Protein AF-A0A1I7YI12-F1 (afdb_monomer)

pLDDT: mean 70.7, std 21.33, range [26.56, 94.38]

InterPro domains:
  IPR000315 B-box-type zinc finger [PS50119] (16-49)
  IPR000315 B-box-type zinc finger [SM00336] (16-63)
  IPR000315 B-box-type zinc finger [SM00336] (70-117)

Foldseek 3Di:
DDDPDDDDPVVVCPVPPQDAFPPDPPRHGFQKAQLQVLTGHDPVRVVVVCVDPSNDPCQLRIAGLVLQPDQFPADPVDPPFGQPQAQSNVSHGHGPVRLPDPDPDDPPSVVSSVVSVVSLVVLVVLLVVLLVVLVVLLVLLVVLLVLLVVVLVVLVPDDQDPDPVVNVLSVVLNVLSVVLNVLSVVLNVQSVVLSVVLVVQVPDPDRGSSSSSSSCVSSVCVVCVVVSLVSSLSSLCSSVCSVPSVPDDPPDDDDDDDDDDDDDDDDDDDDDFFPDWDWPPDPPDQQTFTFTDGSPDSDGDGDRPPD

Secondary structure (DSSP, 8-state):
--------TTGGGTT---PBPSS-TT-PBP-EEETTTTEEE-HHHHHHHHTSGGGTT-GGGEEEGGGGGSPPPBPSSSTT-B--EEETTTTEEE-HHHHH-SSSSSS-HHHHHHHHHHHHHHHHHHHHHHHHHHHHHHHHHHHHHHHHHHHHHHHHHSPPPSSHHHHHHHHHHHHHHHHHHHHHHHHHHHHHHHHHHHHHHHTSSS--HHHHHHHHHHH-HHHHHHHHHHHHHHHHHHHHHGGGGGG---TT-PPPPPPPP--------SSS-EEEEEE---TTSTT--EEEEESS-SSEEEE----

Sequence (307 aa):
MNGLTDVPFEDQMLERDQELCNECNENKVAYMICVSCVTLLCESCHEVHLQKKTCKGDTKRFIDWDLLFRAPPSCEIHPGNVCTTFCNRCLAFTCEACIKMDGLWNENCRGHLAASAGMYRELQQKAKMANREALFWIETLYNVQGDVEARLKEFADAPRSDDPVELQKLLMKQEVFVNATNKVREASKHLVSCKEFADEYDQRDEISVADLLKIVQILDLDHTRDYLNNVVQNALYQLDHVHFVDQLPNVVDAPEREPLQREGLLTFGGNNMLRGVAYSDELAEQTSRLMVVDRRSRSVCDIRRLS

Mean predicted aligned error: 14.42 Å

Radius of gyration: 26.34 Å; Cα contacts (8 Å, |Δi|>4): 325; chains: 1; bounding box: 78×57×74 Å

Organism: NCBI:txid37863

Nearest PDB structures (foldseek):
  8to0-assembly1_Aa  TM=5.773E-01  e=5.995E-01  Mus musculus
  5f5p-assembly1_A  TM=4.545E-01  e=5.395E-01  Homo sapiens
  8to0-assembly1_E  TM=6.367E-01  e=2.240E+00  Mus musculus
  8auw-assembly1_D  TM=3.560E-01  e=5.395E-01  Homo sapiens
  4wpc-assembly1_A  TM=3.886E-01  e=7.942E+00  Saccharomyces cerevisiae S288C

Solvent-accessible surface area (backbone atoms only — not comparable to full-atom values): 18477 Å² total; per-residue (Å²): 136,86,82,81,78,84,72,70,81,72,69,79,58,74,79,55,81,77,50,51,17,74,83,52,94,75,70,42,59,35,54,34,29,32,67,87,77,65,41,36,20,19,78,74,52,41,63,56,49,42,66,37,82,95,42,51,87,49,74,53,42,51,42,54,51,69,66,64,76,49,80,64,51,71,31,90,89,44,84,92,40,54,10,78,44,66,23,45,72,75,75,43,64,39,23,73,70,64,60,72,54,85,86,84,56,85,84,56,56,57,61,37,40,55,51,30,54,48,54,49,50,52,43,49,49,49,26,51,48,48,55,54,52,48,52,52,49,42,54,50,31,52,52,52,34,52,54,44,50,54,52,45,47,54,63,69,71,47,82,82,56,90,47,67,67,60,39,51,53,52,51,53,53,48,52,54,42,53,52,38,36,51,52,33,49,51,52,32,52,51,52,49,52,31,48,56,59,30,44,68,39,71,71,41,97,73,69,48,76,54,37,38,48,46,31,40,56,55,56,34,54,87,72,45,45,64,56,54,50,49,49,52,52,52,41,52,47,51,73,73,46,64,84,50,68,89,67,69,67,85,90,80,80,83,78,88,79,80,82,84,76,94,71,89,88,87,83,92,76,88,76,97,57,73,84,52,77,56,77,55,91,44,93,87,52,100,71,45,50,43,49,37,52,44,84,79,50,99,50,77,45,80,48,69,81,81,128

Structure (mmCIF, N/CA/C/O backbone):
data_AF-A0A1I7YI12-F1
#
_entry.id   AF-A0A1I7YI12-F1
#
loop_
_atom_site.group_PDB
_atom_site.id
_atom_site.type_symbol
_atom_site.label_atom_id
_atom_site.label_alt_id
_atom_site.label_comp_id
_atom_site.label_asym_id
_atom_site.label_entity_id
_atom_site.label_seq_id
_atom_site.pdbx_PDB_ins_code
_atom_site.Cartn_x
_atom_site.Cartn_y
_atom_site.Cartn_z
_atom_site.occupancy
_atom_site.B_iso_or_equiv
_atom_site.auth_seq_id
_atom_site.auth_comp_id
_atom_site.auth_asym_id
_atom_site.auth_atom_id
_atom_site.pdbx_PDB_model_num
ATOM 1 N N . MET A 1 1 ? 43.003 -29.544 7.247 1.00 34.41 1 MET A N 1
ATOM 2 C CA . MET A 1 1 ? 42.893 -29.245 5.805 1.00 34.41 1 MET A CA 1
ATOM 3 C C . MET A 1 1 ? 41.415 -29.064 5.526 1.00 34.41 1 MET A C 1
ATOM 5 O O . MET A 1 1 ? 40.688 -30.046 5.516 1.00 34.41 1 MET A O 1
ATOM 9 N N . ASN A 1 2 ? 40.979 -27.806 5.472 1.00 29.97 2 ASN A N 1
ATOM 10 C CA . ASN A 1 2 ? 39.584 -27.419 5.292 1.00 29.97 2 ASN A CA 1
ATOM 11 C C . ASN A 1 2 ? 39.285 -27.405 3.792 1.00 29.97 2 ASN A C 1
ATOM 13 O O . ASN A 1 2 ? 39.915 -26.645 3.063 1.00 29.97 2 ASN A O 1
ATOM 17 N N . GLY A 1 3 ? 38.363 -28.255 3.346 1.00 30.36 3 GLY A N 1
ATOM 18 C CA . GLY A 1 3 ? 37.787 -28.203 2.006 1.00 30.36 3 GLY A CA 1
ATOM 19 C C . GLY A 1 3 ? 36.445 -27.488 2.066 1.00 30.36 3 GLY A C 1
ATOM 20 O O . GLY A 1 3 ? 35.414 -28.141 2.167 1.00 30.36 3 GLY A O 1
ATOM 21 N N . LEU A 1 4 ? 36.480 -26.155 2.065 1.00 29.92 4 LEU A N 1
ATOM 22 C CA . LEU A 1 4 ? 35.342 -25.329 1.672 1.00 29.92 4 LEU A CA 1
ATOM 23 C C . LEU A 1 4 ? 35.264 -25.420 0.149 1.00 29.92 4 LEU A C 1
ATOM 25 O O . LEU A 1 4 ? 36.111 -24.877 -0.553 1.00 29.92 4 LEU A O 1
ATOM 29 N N . THR A 1 5 ? 34.309 -26.191 -0.355 1.00 35.69 5 THR A N 1
ATOM 30 C CA . THR A 1 5 ? 33.885 -26.085 -1.747 1.00 35.69 5 THR A CA 1
ATOM 31 C C . THR A 1 5 ? 33.049 -24.822 -1.869 1.00 35.69 5 THR A C 1
ATOM 33 O O . THR A 1 5 ? 31.921 -24.783 -1.379 1.00 35.69 5 THR A O 1
ATOM 36 N N . ASP A 1 6 ? 33.635 -23.804 -2.494 1.00 38.28 6 ASP A N 1
ATOM 37 C CA . ASP A 1 6 ? 32.932 -22.650 -3.039 1.00 38.28 6 ASP A CA 1
ATOM 38 C C . ASP A 1 6 ? 31.858 -23.152 -4.008 1.00 38.28 6 ASP A C 1
ATOM 40 O O . ASP A 1 6 ? 32.152 -23.628 -5.107 1.00 38.28 6 ASP A O 1
ATOM 44 N N . VAL A 1 7 ? 30.604 -23.097 -3.569 1.00 32.62 7 VAL A N 1
ATOM 45 C CA . VAL A 1 7 ? 29.453 -23.243 -4.457 1.00 32.62 7 VAL A CA 1
ATOM 46 C C . VAL A 1 7 ? 29.170 -21.847 -5.021 1.00 32.62 7 VAL A C 1
ATOM 48 O O . VAL A 1 7 ? 29.086 -20.902 -4.230 1.00 32.62 7 VAL A O 1
ATOM 51 N N . PRO A 1 8 ? 29.060 -21.669 -6.350 1.00 36.38 8 PRO A N 1
ATOM 52 C CA . PRO A 1 8 ? 28.788 -20.368 -6.944 1.00 36.38 8 PRO A CA 1
ATOM 53 C C . PRO A 1 8 ? 27.467 -19.809 -6.411 1.00 36.38 8 PRO A C 1
ATOM 55 O O . PRO A 1 8 ? 26.459 -20.511 -6.353 1.00 36.38 8 PRO A O 1
ATOM 58 N N . PHE A 1 9 ? 27.465 -18.523 -6.068 1.00 37.91 9 PHE A N 1
ATOM 59 C CA . PHE A 1 9 ? 26.300 -17.765 -5.592 1.00 37.91 9 PHE A CA 1
ATOM 60 C C . PHE A 1 9 ? 25.124 -17.737 -6.600 1.00 37.91 9 PHE A C 1
ATOM 62 O O . PHE A 1 9 ? 24.040 -17.260 -6.278 1.00 37.91 9 PHE A O 1
ATOM 69 N N . GLU A 1 10 ? 25.327 -18.241 -7.821 1.00 41.12 10 GLU A N 1
ATOM 70 C CA . GLU A 1 10 ? 24.351 -18.234 -8.915 1.00 41.12 10 GLU A CA 1
ATOM 71 C C . GLU A 1 10 ? 23.225 -19.271 -8.737 1.00 41.12 10 GLU A C 1
ATOM 73 O O . GLU A 1 10 ? 22.105 -19.014 -9.177 1.00 41.12 10 GLU A O 1
ATOM 78 N N . ASP A 1 11 ? 23.455 -20.377 -8.016 1.00 32.88 11 ASP A N 1
ATOM 79 C CA . ASP A 1 11 ? 22.464 -21.465 -7.901 1.00 32.88 11 ASP A CA 1
ATOM 80 C C . ASP A 1 11 ? 21.495 -21.332 -6.709 1.00 32.88 11 ASP A C 1
ATOM 82 O O . ASP A 1 11 ? 20.471 -22.012 -6.671 1.00 32.88 11 ASP A O 1
ATOM 86 N N . GLN A 1 12 ? 21.737 -20.421 -5.756 1.00 35.56 12 GLN A N 1
ATOM 87 C CA . GLN A 1 12 ? 20.796 -20.162 -4.646 1.00 35.56 12 GLN A CA 1
ATOM 88 C C . GLN A 1 12 ? 19.660 -19.195 -5.019 1.00 35.56 12 GLN A C 1
ATOM 90 O O . GLN A 1 12 ? 18.739 -18.989 -4.236 1.00 35.56 12 GLN A O 1
ATOM 95 N N . MET A 1 13 ? 19.688 -18.623 -6.227 1.00 38.72 13 MET A N 1
ATOM 96 C CA . MET A 1 13 ? 18.632 -17.744 -6.738 1.00 38.72 13 MET A CA 1
ATOM 97 C C . MET A 1 13 ? 17.626 -18.450 -7.670 1.00 38.72 13 MET A C 1
ATOM 99 O O . MET A 1 13 ? 16.773 -17.773 -8.250 1.00 38.72 13 MET A O 1
ATOM 103 N N . LEU A 1 14 ? 17.733 -19.771 -7.861 1.00 43.41 14 LEU A N 1
ATOM 104 C CA . LEU A 1 14 ? 16.866 -20.552 -8.761 1.00 43.41 14 LEU A CA 1
ATOM 105 C C . LEU A 1 14 ? 15.528 -20.981 -8.131 1.00 43.41 14 LEU A C 1
ATOM 107 O O . LEU A 1 14 ? 14.611 -21.337 -8.864 1.00 43.41 14 LEU A O 1
ATOM 111 N N . GLU A 1 15 ? 15.371 -20.851 -6.812 1.00 40.34 15 GLU A N 1
ATOM 112 C CA . GLU A 1 15 ? 14.069 -20.888 -6.122 1.00 40.34 15 GLU A CA 1
ATOM 113 C C . GLU A 1 15 ? 13.595 -19.466 -5.767 1.00 40.34 15 GLU A C 1
ATOM 115 O O . GLU A 1 15 ? 12.993 -19.236 -4.724 1.00 40.34 15 GLU A O 1
ATOM 120 N N . ARG A 1 16 ? 13.899 -18.474 -6.619 1.00 48.88 16 ARG A N 1
ATOM 121 C CA . ARG A 1 16 ? 13.298 -17.137 -6.514 1.00 48.88 16 ARG A CA 1
ATOM 122 C C . ARG A 1 16 ? 11.780 -17.287 -6.562 1.00 48.88 16 ARG A C 1
ATOM 124 O O . ARG A 1 16 ? 11.266 -17.816 -7.547 1.00 48.88 16 ARG A O 1
ATOM 131 N N . ASP A 1 17 ? 11.108 -16.817 -5.514 1.00 59.66 17 ASP A N 1
ATOM 132 C CA . ASP A 1 17 ? 9.656 -16.705 -5.395 1.00 59.66 17 ASP A CA 1
ATOM 133 C C . ASP A 1 17 ? 9.044 -16.279 -6.734 1.00 59.66 17 ASP A C 1
ATOM 135 O O . ASP A 1 17 ? 9.145 -15.123 -7.156 1.00 59.66 17 ASP A O 1
ATOM 139 N N . GLN A 1 18 ? 8.479 -17.247 -7.460 1.00 70.25 18 GLN A N 1
ATOM 140 C CA . GLN A 1 18 ? 7.815 -16.969 -8.723 1.00 70.25 18 GLN A CA 1
ATOM 141 C C . GLN A 1 18 ? 6.576 -16.150 -8.400 1.00 70.25 18 GLN A C 1
ATOM 143 O O . GLN A 1 18 ? 5.593 -16.658 -7.860 1.00 70.25 18 GLN A O 1
ATOM 148 N N . GLU A 1 19 ? 6.651 -14.863 -8.707 1.00 82.31 19 GLU A N 1
ATOM 149 C CA . GLU A 1 19 ? 5.564 -13.946 -8.427 1.00 82.31 19 GLU A CA 1
ATOM 150 C C . GLU A 1 19 ? 4.329 -14.317 -9.242 1.00 82.31 19 GLU A C 1
ATOM 152 O O . GLU A 1 19 ? 4.405 -14.653 -10.427 1.00 82.31 19 GLU A O 1
ATOM 157 N N . LEU A 1 20 ? 3.168 -14.254 -8.598 1.00 88.19 20 LEU A N 1
ATOM 158 C CA . LEU A 1 20 ? 1.902 -14.593 -9.226 1.00 88.19 20 LEU A CA 1
ATOM 159 C C . LEU A 1 20 ? 1.303 -13.371 -9.922 1.00 88.19 20 LEU A C 1
ATOM 161 O O . LEU A 1 20 ? 1.509 -12.221 -9.538 1.00 88.19 20 LEU A O 1
ATOM 165 N N . CYS A 1 21 ? 0.524 -13.628 -10.965 1.00 89.69 21 CYS A N 1
ATOM 166 C CA . CYS A 1 21 ? -0.263 -12.608 -11.638 1.00 89.69 21 CYS A CA 1
ATOM 167 C C . CYS A 1 21 ? -1.281 -11.989 -10.670 1.00 89.69 21 CYS A C 1
ATOM 169 O O . CYS A 1 21 ? -2.086 -12.706 -10.079 1.00 89.69 21 CYS A O 1
ATOM 171 N N . ASN A 1 22 ? -1.305 -10.657 -10.577 1.00 86.75 22 ASN A N 1
ATOM 172 C CA . ASN A 1 22 ? -2.239 -9.931 -9.711 1.00 86.75 22 ASN A CA 1
ATOM 173 C C . ASN A 1 22 ? -3.689 -9.949 -10.225 1.00 86.75 22 ASN A C 1
ATOM 175 O O . ASN A 1 22 ? -4.604 -9.625 -9.476 1.00 86.75 22 ASN A O 1
ATOM 179 N N . GLU A 1 23 ? -3.911 -10.248 -11.510 1.00 88.00 23 GLU A N 1
ATOM 180 C CA . GLU A 1 23 ? -5.219 -10.042 -12.153 1.00 88.00 23 GLU A CA 1
ATOM 181 C C . GLU A 1 23 ? -5.987 -11.335 -12.445 1.00 88.00 23 GLU A C 1
ATOM 183 O O . GLU A 1 23 ? -7.191 -11.277 -12.692 1.00 88.00 23 GLU A O 1
ATOM 188 N N . CYS A 1 24 ? -5.337 -12.503 -12.424 1.00 89.56 24 CYS A N 1
ATOM 189 C CA . CYS A 1 24 ? -6.045 -13.776 -12.571 1.00 89.56 24 CYS A CA 1
ATOM 190 C C . CYS A 1 24 ? -6.174 -14.503 -11.234 1.00 89.56 24 CYS A C 1
ATOM 192 O O . CYS A 1 24 ? -5.211 -14.616 -10.486 1.00 89.56 24 CYS A O 1
ATOM 194 N N . ASN A 1 25 ? -7.324 -15.136 -11.012 1.00 86.69 25 ASN A N 1
ATOM 195 C CA . ASN A 1 25 ? -7.548 -16.014 -9.857 1.00 86.69 25 ASN A CA 1
ATOM 196 C C . ASN A 1 25 ? -6.939 -17.420 -10.041 1.00 86.69 25 ASN A C 1
ATOM 198 O O . ASN A 1 25 ? -7.192 -18.318 -9.246 1.00 86.69 25 ASN A O 1
ATOM 202 N N . GLU A 1 26 ? -6.184 -17.639 -11.119 1.00 88.81 26 GLU A N 1
ATOM 203 C CA . GLU A 1 26 ? -5.637 -18.948 -11.494 1.00 88.81 26 GLU A CA 1
ATOM 204 C C . GLU A 1 26 ? -4.236 -19.199 -10.918 1.00 88.81 26 GLU A C 1
ATOM 206 O O . GLU A 1 26 ? -3.637 -20.224 -11.231 1.00 88.81 26 GLU A O 1
ATOM 211 N N . ASN A 1 27 ? -3.698 -18.273 -10.108 1.00 86.50 27 ASN A N 1
ATOM 212 C CA . ASN A 1 27 ? -2.342 -18.347 -9.546 1.00 86.50 27 ASN A CA 1
ATOM 213 C C . ASN A 1 27 ? -1.279 -18.664 -10.610 1.00 86.50 27 ASN A C 1
ATOM 215 O O . ASN A 1 27 ? -0.350 -19.438 -10.386 1.00 86.50 27 ASN A O 1
ATOM 219 N N . LYS A 1 28 ? -1.439 -18.090 -11.806 1.00 90.00 28 LYS A N 1
ATOM 220 C CA . LYS A 1 28 ? -0.446 -18.209 -12.874 1.00 90.00 28 LYS A CA 1
ATOM 221 C C . LYS A 1 28 ? 0.758 -17.339 -12.550 1.00 90.00 28 LYS A C 1
ATOM 223 O O . LYS A 1 28 ? 0.590 -16.214 -12.084 1.00 90.00 28 LYS A O 1
ATOM 228 N N . VAL A 1 29 ? 1.942 -17.838 -12.881 1.00 89.06 29 VAL A N 1
ATOM 229 C CA . VAL A 1 29 ? 3.199 -17.096 -12.760 1.00 89.06 29 VAL A CA 1
ATOM 230 C C . VAL A 1 29 ? 3.150 -15.858 -13.652 1.00 89.06 29 VAL A C 1
ATOM 232 O O . VAL A 1 29 ? 2.713 -15.910 -14.809 1.00 89.06 29 VAL A O 1
ATOM 235 N N . ALA A 1 30 ? 3.554 -14.727 -13.091 1.00 88.12 30 ALA A N 1
ATOM 236 C CA . ALA A 1 30 ? 3.735 -13.503 -13.835 1.00 88.12 30 ALA A CA 1
ATOM 237 C C . ALA A 1 30 ? 5.039 -13.557 -14.627 1.00 88.12 30 ALA A C 1
ATOM 239 O O . ALA A 1 30 ? 6.075 -13.965 -14.116 1.00 88.12 30 ALA A O 1
ATOM 240 N N . TYR A 1 31 ? 4.981 -13.105 -15.874 1.00 85.19 31 TYR A N 1
ATOM 241 C CA . TYR A 1 31 ? 6.161 -12.981 -16.737 1.00 85.19 31 TYR A CA 1
ATOM 242 C C . TYR A 1 31 ? 6.433 -11.520 -17.117 1.00 85.19 31 TYR A C 1
ATOM 244 O O . TYR A 1 31 ? 7.533 -11.172 -17.528 1.00 85.19 31 TYR A O 1
ATOM 252 N N . MET A 1 32 ? 5.438 -10.640 -16.958 1.00 87.19 32 MET A N 1
ATOM 253 C CA . MET A 1 32 ? 5.530 -9.225 -17.307 1.00 87.19 32 MET A CA 1
ATOM 254 C C . MET A 1 32 ? 5.024 -8.363 -16.162 1.00 87.19 32 MET A C 1
ATOM 256 O O . MET A 1 32 ? 4.018 -8.685 -15.530 1.00 87.19 32 MET A O 1
ATOM 260 N N . ILE A 1 33 ? 5.659 -7.213 -15.957 1.00 85.88 33 ILE A N 1
ATOM 261 C CA . ILE A 1 33 ? 5.152 -6.159 -15.085 1.00 85.88 33 ILE A CA 1
ATOM 262 C C . ILE A 1 33 ? 4.790 -4.916 -15.888 1.00 85.88 33 ILE A C 1
ATOM 264 O O . ILE A 1 33 ? 5.585 -4.417 -16.682 1.00 85.88 33 ILE A O 1
ATOM 268 N N . CYS A 1 34 ? 3.593 -4.378 -15.660 1.00 85.88 34 CYS A N 1
ATOM 269 C CA . CYS A 1 34 ? 3.233 -3.050 -16.136 1.00 85.88 34 CYS A CA 1
ATOM 270 C C . CYS A 1 34 ? 3.760 -1.997 -15.157 1.00 85.88 34 CYS A C 1
ATOM 272 O O . CYS A 1 34 ? 3.213 -1.847 -14.071 1.00 85.88 34 CYS A O 1
ATOM 274 N N . VAL A 1 35 ? 4.769 -1.215 -15.536 1.00 76.69 35 VAL A N 1
ATOM 275 C CA . VAL A 1 35 ? 5.382 -0.192 -14.663 1.00 76.69 35 VAL A CA 1
ATOM 276 C C . VAL A 1 35 ? 4.403 0.934 -14.317 1.00 76.69 35 VAL A C 1
ATOM 278 O O . VAL A 1 35 ? 4.448 1.501 -13.229 1.00 76.69 35 VAL A O 1
ATOM 281 N N . SER A 1 36 ? 3.479 1.263 -15.225 1.00 77.00 36 SER A N 1
ATOM 282 C CA . SER A 1 36 ? 2.488 2.314 -14.970 1.00 77.00 36 SER A CA 1
ATOM 283 C C . SER A 1 36 ? 1.484 1.921 -13.890 1.00 77.00 36 SER A C 1
ATOM 285 O O . SER A 1 36 ? 1.157 2.752 -13.040 1.00 77.00 36 SER A O 1
ATOM 287 N N . CYS A 1 37 ? 1.010 0.675 -13.931 1.00 80.44 37 CYS A N 1
ATOM 288 C CA . CYS A 1 37 ? 0.035 0.137 -12.984 1.00 80.44 37 CYS A CA 1
ATOM 289 C C . CYS A 1 37 ? 0.686 -0.568 -11.789 1.00 80.44 37 CYS A C 1
ATOM 291 O O . CYS A 1 37 ? 0.007 -0.826 -10.807 1.00 80.44 37 CYS A O 1
ATOM 293 N N . VAL A 1 38 ? 1.990 -0.846 -11.865 1.00 82.19 38 VAL A N 1
ATOM 294 C CA . VAL A 1 38 ? 2.753 -1.635 -10.888 1.00 82.19 38 VAL A CA 1
ATOM 295 C C . VAL A 1 38 ? 2.118 -3.022 -10.677 1.00 82.19 38 VAL A C 1
ATOM 297 O O . VAL A 1 38 ? 2.019 -3.539 -9.571 1.00 82.19 38 VAL A O 1
ATOM 300 N N . THR A 1 39 ? 1.657 -3.629 -11.775 1.00 84.69 39 THR A N 1
ATOM 301 C CA . THR A 1 39 ? 0.877 -4.879 -11.777 1.00 84.69 39 THR A CA 1
ATOM 302 C C . THR A 1 39 ? 1.632 -5.984 -12.503 1.00 84.69 39 THR A C 1
ATOM 304 O O . THR A 1 39 ? 2.062 -5.782 -13.643 1.00 84.69 39 THR A O 1
ATOM 307 N N . LEU A 1 40 ? 1.760 -7.145 -11.864 1.00 87.50 40 LEU A N 1
ATOM 308 C CA . LEU A 1 40 ? 2.327 -8.365 -12.427 1.00 87.50 40 LEU A CA 1
ATOM 309 C C . LEU A 1 40 ? 1.260 -9.138 -13.196 1.00 87.50 40 LEU A C 1
ATOM 311 O O . LEU A 1 40 ? 0.131 -9.322 -12.735 1.00 87.50 40 LEU A O 1
ATOM 315 N N . LEU A 1 41 ? 1.616 -9.578 -14.396 1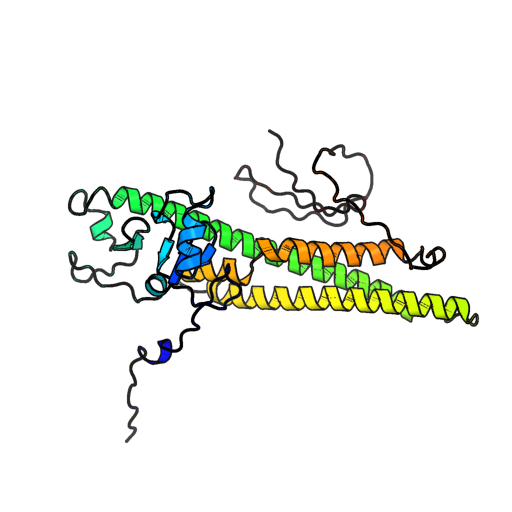.00 89.88 41 LEU A N 1
ATOM 316 C CA . LEU A 1 41 ? 0.691 -10.127 -15.372 1.00 89.88 41 LEU A CA 1
ATOM 317 C C . LEU A 1 41 ? 1.244 -11.445 -15.918 1.00 89.88 41 LEU A C 1
ATOM 319 O O . LEU A 1 41 ? 2.398 -11.527 -16.344 1.00 89.88 41 LEU A O 1
ATOM 323 N N . CYS A 1 42 ? 0.400 -12.475 -15.938 1.00 92.12 42 CYS A N 1
ATOM 324 C CA . CYS A 1 42 ? 0.630 -13.671 -16.745 1.00 92.12 42 CYS A CA 1
ATOM 325 C C . CYS A 1 42 ? 0.353 -13.375 -18.229 1.00 92.12 42 CYS A C 1
ATOM 327 O O . CYS A 1 42 ? -0.206 -12.328 -18.570 1.00 92.12 42 CYS A O 1
ATOM 329 N N . GLU A 1 43 ? 0.714 -14.305 -19.115 1.00 89.69 43 GLU A N 1
ATOM 330 C CA . GLU A 1 43 ? 0.594 -14.159 -20.576 1.00 89.69 43 GLU A CA 1
ATOM 331 C C . GLU A 1 43 ? -0.790 -13.685 -21.022 1.00 89.69 43 GLU A C 1
ATOM 333 O O . GLU A 1 43 ? -0.915 -12.641 -21.662 1.00 89.69 43 GLU A O 1
ATOM 338 N N . SER A 1 44 ? -1.842 -14.366 -20.564 1.00 91.50 44 SER A N 1
ATOM 339 C CA . SER A 1 44 ? -3.223 -14.023 -20.909 1.00 91.50 44 SER A CA 1
ATOM 340 C C . SER A 1 44 ? -3.675 -12.676 -20.337 1.00 91.50 44 SER A C 1
ATOM 342 O O . SER A 1 44 ? -4.412 -11.937 -20.987 1.00 91.50 44 SER A O 1
ATOM 344 N N . CYS A 1 45 ? -3.248 -12.329 -19.120 1.00 91.75 45 CYS A N 1
ATOM 345 C CA . CYS A 1 45 ? -3.635 -11.063 -18.493 1.00 91.75 45 CYS A CA 1
ATOM 346 C C . CYS A 1 45 ? -2.914 -9.872 -19.120 1.00 91.75 45 CYS A C 1
ATOM 348 O O . CYS A 1 45 ? -3.501 -8.796 -19.205 1.00 91.75 45 CYS A O 1
ATOM 350 N N . HIS A 1 46 ? -1.681 -10.056 -19.596 1.00 88.62 46 HIS A N 1
ATOM 351 C CA . HIS A 1 46 ? -0.934 -9.025 -20.307 1.00 88.62 46 HIS A CA 1
ATOM 352 C C . HIS A 1 46 ? -1.679 -8.543 -21.559 1.00 88.62 46 HIS A C 1
ATOM 354 O O . HIS A 1 46 ? -1.874 -7.338 -21.724 1.00 88.62 46 HIS A O 1
ATOM 360 N N . GLU A 1 47 ? -2.157 -9.463 -22.399 1.00 86.12 47 GLU A N 1
ATOM 361 C CA . GLU A 1 47 ? -2.860 -9.110 -23.639 1.00 86.12 47 GLU A CA 1
ATOM 362 C C . GLU A 1 47 ? -4.134 -8.301 -23.378 1.00 86.12 47 GLU A C 1
ATOM 364 O O . GLU A 1 47 ? -4.402 -7.306 -24.054 1.00 86.12 47 GLU A O 1
ATOM 369 N N . VAL A 1 48 ? -4.901 -8.692 -22.357 1.00 87.88 48 VAL A N 1
ATOM 370 C CA . VAL A 1 48 ? -6.110 -7.972 -21.938 1.00 87.88 48 VAL A CA 1
ATOM 371 C C . VAL A 1 48 ? -5.747 -6.617 -21.327 1.00 87.88 48 VAL A C 1
ATOM 373 O O . VAL A 1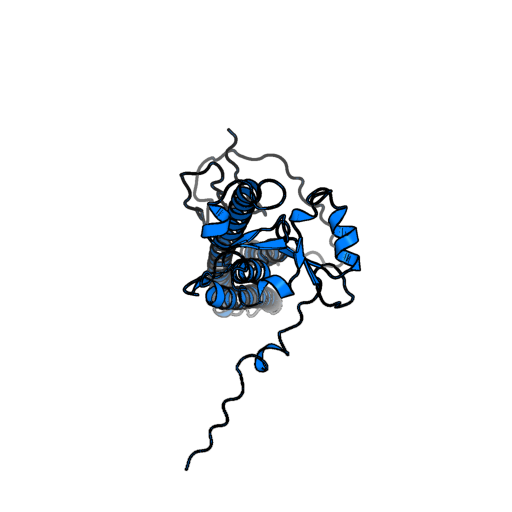 48 ? -6.375 -5.600 -21.632 1.00 87.88 48 VAL A O 1
ATOM 376 N N . HIS A 1 49 ? -4.711 -6.569 -20.487 1.00 86.81 49 HIS A N 1
ATOM 377 C CA . HIS A 1 49 ? -4.272 -5.345 -19.822 1.00 86.81 49 HIS A CA 1
ATOM 378 C C . HIS A 1 49 ? -3.769 -4.299 -20.830 1.00 86.81 49 HIS A C 1
ATOM 380 O O . HIS A 1 49 ? -4.067 -3.113 -20.677 1.00 86.81 49 HIS A O 1
ATOM 386 N N . LEU A 1 50 ? -3.102 -4.719 -21.911 1.00 82.88 50 LEU A N 1
ATOM 387 C CA . LEU A 1 50 ? -2.663 -3.843 -23.005 1.00 82.88 50 LEU A CA 1
ATOM 388 C C . LEU A 1 50 ? -3.834 -3.104 -23.687 1.00 82.88 50 LEU A C 1
ATOM 390 O O . LEU A 1 50 ? -3.650 -2.028 -24.260 1.00 82.88 50 LEU A O 1
ATOM 394 N N . GLN A 1 51 ? -5.052 -3.647 -23.606 1.00 81.88 51 GLN A N 1
ATOM 395 C CA . GLN A 1 51 ? -6.257 -3.033 -24.168 1.00 81.88 51 GLN A CA 1
ATOM 396 C C . GLN A 1 51 ? -6.908 -1.998 -23.228 1.00 81.88 51 GLN A C 1
ATOM 398 O O . GLN A 1 51 ? -7.727 -1.191 -23.688 1.00 81.88 51 GLN A O 1
ATOM 403 N N . LYS A 1 52 ? -6.550 -1.967 -21.930 1.00 79.50 52 LYS A N 1
ATOM 404 C CA . LYS A 1 52 ? -7.085 -0.994 -20.955 1.00 79.50 52 LYS A CA 1
ATOM 405 C C . LYS A 1 52 ? -6.686 0.433 -21.360 1.00 79.50 52 LYS A C 1
ATOM 407 O O . LYS A 1 52 ? -5.552 0.678 -21.760 1.00 79.50 52 LYS A O 1
ATOM 412 N N . LYS A 1 53 ? -7.597 1.411 -21.213 1.00 62.19 53 LYS A N 1
ATOM 413 C CA . LYS A 1 53 ? -7.376 2.819 -21.634 1.00 62.19 53 LYS A CA 1
ATOM 414 C C . LYS A 1 53 ? -6.079 3.426 -21.083 1.00 62.19 53 LYS A C 1
ATOM 416 O O . LYS A 1 53 ? -5.416 4.161 -21.803 1.00 62.19 53 LYS A O 1
ATOM 421 N N . THR A 1 54 ? -5.721 3.102 -19.841 1.00 65.31 54 THR A N 1
ATOM 422 C CA . THR A 1 54 ? -4.530 3.612 -19.142 1.00 65.31 54 THR A CA 1
ATOM 423 C C . THR A 1 54 ? -3.213 3.133 -19.767 1.00 65.31 54 THR A C 1
ATOM 425 O O . THR A 1 54 ? -2.207 3.836 -19.683 1.00 65.31 54 THR A O 1
ATOM 428 N N . CYS A 1 55 ? -3.236 1.971 -20.431 1.00 64.50 55 CYS A N 1
ATOM 429 C CA . CYS A 1 55 ? -2.072 1.289 -21.010 1.00 64.50 55 CYS A CA 1
ATOM 430 C C . CYS A 1 55 ? -2.180 1.122 -22.537 1.00 64.50 55 CYS A C 1
ATOM 432 O O . CYS A 1 55 ? -1.344 0.463 -23.157 1.00 64.50 55 CYS A O 1
ATOM 434 N N . LYS A 1 56 ? -3.212 1.714 -23.154 1.00 58.53 56 LYS A N 1
ATOM 435 C CA . LYS A 1 56 ? -3.596 1.442 -24.538 1.00 58.53 56 LYS A CA 1
ATOM 436 C C . LYS A 1 56 ? -2.490 1.835 -25.516 1.00 58.53 56 LYS A C 1
ATOM 438 O O . LYS A 1 56 ? -2.199 3.014 -25.690 1.00 58.53 56 LYS A O 1
ATOM 443 N N . GLY A 1 57 ? -1.959 0.833 -26.217 1.00 56.41 57 GLY A N 1
ATOM 444 C CA . GLY A 1 57 ? -1.030 1.006 -27.340 1.00 56.41 57 G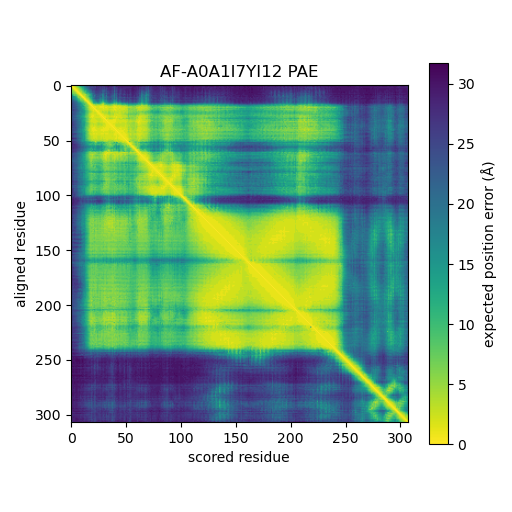LY A CA 1
ATOM 445 C C . GLY A 1 57 ? 0.421 1.302 -26.956 1.00 56.41 57 GLY A C 1
ATOM 446 O O . GLY A 1 57 ? 1.238 1.530 -27.844 1.00 56.41 57 GLY A O 1
ATOM 447 N N . ASP A 1 58 ? 0.755 1.277 -25.665 1.00 64.06 58 ASP A N 1
ATOM 448 C CA . ASP A 1 58 ? 2.085 1.628 -25.164 1.00 64.06 58 ASP A CA 1
ATOM 449 C C . ASP A 1 58 ? 2.773 0.372 -24.591 1.00 64.06 58 ASP A C 1
ATOM 451 O O . ASP A 1 58 ? 2.937 0.207 -23.383 1.00 64.06 58 ASP A O 1
ATOM 455 N N . THR A 1 59 ? 3.212 -0.533 -25.478 1.00 60.97 59 THR A N 1
ATOM 456 C CA . THR A 1 59 ? 3.987 -1.748 -25.117 1.00 60.97 59 THR A CA 1
ATOM 457 C C . THR A 1 59 ? 5.273 -1.438 -24.342 1.00 60.97 59 THR A C 1
ATOM 459 O O . THR A 1 59 ? 5.822 -2.290 -23.658 1.00 60.97 59 THR A O 1
ATOM 462 N N . LYS A 1 60 ? 5.718 -0.182 -24.383 1.00 62.88 60 LYS A N 1
ATOM 463 C CA . LYS A 1 60 ? 6.918 0.367 -23.734 1.00 62.88 60 LYS A CA 1
ATOM 464 C C . LYS A 1 60 ? 6.830 0.453 -22.205 1.00 62.88 60 LYS A C 1
ATOM 466 O O . LYS A 1 60 ? 7.771 0.917 -21.569 1.00 62.88 60 LYS A O 1
ATOM 471 N N . ARG A 1 61 ? 5.681 0.098 -21.625 1.00 69.69 61 ARG A N 1
ATOM 472 C CA . ARG A 1 61 ? 5.421 0.126 -20.175 1.00 69.69 61 ARG A CA 1
ATOM 473 C C . ARG A 1 61 ? 5.526 -1.247 -19.527 1.00 69.69 61 ARG A C 1
ATOM 475 O O . ARG A 1 61 ? 5.360 -1.335 -18.313 1.00 69.69 61 ARG A O 1
ATOM 482 N N . PHE A 1 62 ? 5.759 -2.287 -20.321 1.00 77.19 62 PHE A N 1
ATOM 483 C CA . PHE A 1 62 ? 5.876 -3.651 -19.836 1.00 77.19 62 PHE A CA 1
ATOM 484 C C . PHE A 1 62 ? 7.340 -4.059 -19.807 1.00 77.19 62 PHE A C 1
ATOM 486 O O . PHE A 1 62 ? 8.056 -3.863 -20.787 1.00 77.19 62 PHE A O 1
ATOM 493 N N . ILE A 1 63 ? 7.776 -4.591 -18.674 1.00 77.06 63 ILE A N 1
ATOM 494 C CA . ILE A 1 63 ? 9.123 -5.121 -18.493 1.00 77.06 63 ILE A CA 1
ATOM 495 C C . ILE A 1 63 ? 8.980 -6.600 -18.154 1.00 77.06 63 ILE A C 1
ATOM 497 O O . ILE A 1 63 ? 8.115 -6.963 -17.357 1.00 77.06 63 ILE A O 1
ATOM 501 N N . ASP A 1 64 ? 9.810 -7.438 -18.765 1.00 78.81 64 ASP A N 1
ATOM 502 C CA . ASP A 1 64 ? 9.948 -8.832 -18.350 1.00 78.81 64 ASP A CA 1
ATOM 503 C C . ASP A 1 64 ? 10.445 -8.848 -16.901 1.00 78.81 64 ASP A C 1
ATOM 505 O O . ASP A 1 64 ? 11.468 -8.237 -16.574 1.00 78.81 64 ASP A O 1
ATOM 509 N N . TRP A 1 65 ? 9.678 -9.495 -16.028 1.00 76.06 65 TRP A N 1
ATOM 510 C CA . TRP A 1 65 ? 9.951 -9.506 -14.596 1.00 76.06 65 TRP A CA 1
ATOM 511 C C . TRP A 1 65 ? 11.356 -10.035 -14.297 1.00 76.06 65 TRP A C 1
ATOM 513 O O . TRP A 1 65 ? 12.082 -9.431 -13.507 1.00 76.06 65 TRP A O 1
ATOM 523 N N . ASP A 1 66 ? 11.795 -11.073 -15.010 1.00 77.38 66 ASP A N 1
ATOM 524 C CA . ASP A 1 66 ? 13.101 -11.686 -14.794 1.00 77.38 66 ASP A CA 1
ATOM 525 C C . ASP A 1 66 ? 14.245 -10.759 -15.210 1.00 77.38 66 ASP A C 1
ATOM 527 O O . ASP A 1 66 ? 15.326 -10.808 -14.620 1.00 77.38 66 ASP A O 1
ATOM 531 N N . LEU A 1 67 ? 14.032 -9.886 -16.204 1.00 74.69 67 LEU A N 1
ATOM 532 C CA . LEU A 1 67 ? 15.060 -8.941 -16.656 1.00 74.69 67 LEU A CA 1
ATOM 533 C C . LEU A 1 67 ? 15.436 -7.922 -15.576 1.00 74.69 67 LEU A C 1
ATOM 535 O O . LEU A 1 67 ? 16.574 -7.455 -15.573 1.00 74.69 67 LEU A O 1
ATOM 539 N N . LEU A 1 68 ? 14.524 -7.596 -14.656 1.00 70.00 68 LEU A N 1
ATOM 540 C CA . LEU A 1 68 ? 14.785 -6.631 -13.584 1.00 70.00 68 LEU A CA 1
ATOM 541 C C . LEU A 1 68 ? 15.744 -7.160 -12.511 1.00 70.00 68 LEU A C 1
ATOM 543 O O . LEU A 1 68 ? 16.370 -6.359 -11.820 1.00 70.00 68 LEU A O 1
ATOM 547 N N . PHE A 1 69 ? 15.883 -8.482 -12.389 1.00 70.50 69 PHE A N 1
ATOM 548 C CA . PHE A 1 69 ? 16.724 -9.117 -11.369 1.00 70.50 69 PHE A CA 1
ATOM 549 C C . PHE A 1 69 ? 17.950 -9.833 -11.942 1.00 70.50 69 PHE A C 1
ATOM 551 O O . PHE A 1 69 ? 18.628 -10.576 -11.221 1.00 70.50 69 PHE A O 1
ATOM 558 N N . ARG A 1 70 ? 18.227 -9.672 -13.238 1.00 72.81 70 ARG A N 1
ATOM 559 C CA . ARG A 1 70 ? 19.471 -10.157 -13.840 1.00 72.81 70 ARG A CA 1
ATOM 560 C C . ARG A 1 70 ? 20.595 -9.178 -13.530 1.00 72.81 70 ARG A C 1
ATOM 562 O O . ARG A 1 70 ? 20.391 -7.966 -13.542 1.00 72.81 70 ARG A O 1
ATOM 569 N N . ALA A 1 71 ? 21.789 -9.715 -13.282 1.00 70.81 71 ALA A N 1
ATOM 570 C CA . ALA A 1 71 ? 22.983 -8.892 -13.170 1.00 70.81 71 ALA A CA 1
ATOM 571 C C . ALA A 1 71 ? 23.135 -8.050 -14.454 1.00 70.81 71 ALA A C 1
ATOM 573 O O . ALA A 1 71 ? 22.960 -8.592 -15.554 1.00 70.81 71 ALA A O 1
ATOM 574 N N . PRO A 1 72 ? 23.431 -6.742 -14.344 1.00 73.62 72 PRO A N 1
ATOM 575 C CA . PRO A 1 72 ? 23.534 -5.902 -15.521 1.00 73.62 72 PRO A CA 1
ATOM 576 C C . PRO A 1 72 ? 24.683 -6.396 -16.415 1.00 73.62 72 PRO A C 1
ATOM 578 O O . PRO A 1 72 ? 25.786 -6.642 -15.917 1.00 73.62 72 PRO A O 1
ATOM 581 N N . PRO A 1 73 ? 24.459 -6.561 -17.730 1.00 78.44 73 PRO A N 1
ATOM 582 C CA . PRO A 1 73 ? 25.468 -7.114 -18.622 1.00 78.44 73 PRO A CA 1
ATOM 583 C C . PRO A 1 73 ? 26.620 -6.127 -18.846 1.00 78.44 73 PRO A C 1
ATOM 585 O O . PRO A 1 73 ? 26.454 -4.907 -18.752 1.00 78.44 73 PRO A O 1
ATOM 588 N N . SER A 1 74 ? 27.794 -6.642 -19.210 1.00 83.12 74 SER A N 1
ATOM 589 C CA . SER A 1 74 ? 28.886 -5.809 -19.723 1.00 83.12 74 SER A CA 1
ATOM 590 C C . SER A 1 74 ? 28.519 -5.213 -21.082 1.00 83.12 74 SER A C 1
ATOM 592 O O . SER A 1 74 ? 27.839 -5.840 -21.894 1.00 83.12 74 SER A O 1
ATOM 594 N N . CYS A 1 75 ? 28.992 -4.001 -21.357 1.00 80.69 75 CYS A N 1
ATOM 595 C CA . CYS A 1 75 ? 28.735 -3.330 -22.622 1.00 80.69 75 CYS A CA 1
ATOM 596 C C . CYS A 1 75 ? 29.559 -3.939 -23.762 1.00 80.69 75 CYS A C 1
ATOM 598 O O . CYS A 1 75 ? 30.787 -3.928 -23.720 1.00 80.69 75 CYS A O 1
ATOM 600 N N . GLU A 1 76 ? 28.885 -4.375 -24.827 1.00 82.31 76 GLU A N 1
ATOM 601 C CA . GLU A 1 76 ? 29.531 -4.939 -26.022 1.00 82.31 76 GLU A CA 1
ATOM 602 C C . GLU A 1 76 ? 30.373 -3.911 -26.798 1.00 82.31 76 GLU A C 1
ATOM 604 O O . GLU A 1 76 ? 31.358 -4.266 -27.439 1.00 82.31 76 GLU A O 1
ATOM 609 N N . ILE A 1 77 ? 30.004 -2.627 -26.730 1.00 82.06 77 ILE A N 1
ATOM 610 C CA . ILE A 1 77 ? 30.684 -1.537 -27.454 1.00 82.06 77 ILE A CA 1
ATOM 611 C C . ILE A 1 77 ? 31.813 -0.920 -26.627 1.00 82.06 77 ILE A C 1
ATOM 613 O O . ILE A 1 77 ? 32.800 -0.442 -27.183 1.00 82.06 77 ILE A O 1
ATOM 617 N N . HIS A 1 78 ? 31.672 -0.916 -25.301 1.00 83.12 78 HIS A N 1
ATOM 618 C CA . HIS A 1 78 ? 32.612 -0.276 -24.386 1.00 83.12 78 HIS A CA 1
ATOM 619 C C . HIS A 1 78 ? 33.182 -1.298 -23.402 1.00 83.12 78 HIS A C 1
ATOM 621 O O . HIS A 1 78 ? 32.618 -1.476 -22.317 1.00 83.12 78 HIS A O 1
ATOM 627 N N . PRO A 1 79 ? 34.306 -1.948 -23.751 1.00 88.12 79 PRO A N 1
ATOM 628 C CA . PRO A 1 79 ? 34.956 -2.913 -22.878 1.00 88.12 79 PRO A CA 1
ATOM 629 C C . PRO A 1 79 ? 35.237 -2.318 -21.495 1.00 88.12 79 PRO A C 1
ATOM 631 O O . PRO A 1 79 ? 35.798 -1.229 -21.384 1.00 88.12 79 PRO A O 1
ATOM 634 N N . GLY A 1 80 ? 34.841 -3.036 -20.444 1.00 86.81 80 GLY A N 1
ATOM 635 C CA . GLY A 1 80 ? 35.018 -2.614 -19.051 1.00 86.81 80 GLY A CA 1
ATOM 636 C C . GLY A 1 80 ? 33.879 -1.762 -18.479 1.00 86.81 80 GLY A C 1
ATOM 637 O O . GLY A 1 80 ? 33.837 -1.577 -17.267 1.00 86.81 80 GLY A O 1
ATOM 638 N N . ASN A 1 81 ? 32.930 -1.298 -19.299 1.00 82.88 81 ASN A N 1
ATOM 639 C CA . ASN A 1 81 ? 31.744 -0.604 -18.797 1.00 82.88 81 ASN A CA 1
ATOM 640 C C . ASN A 1 81 ? 30.592 -1.588 -18.559 1.00 82.88 81 ASN A C 1
ATOM 642 O O . ASN A 1 81 ? 30.301 -2.428 -19.410 1.00 82.88 81 ASN A O 1
ATOM 646 N N . VAL A 1 82 ? 29.885 -1.426 -17.441 1.00 81.88 82 VAL A N 1
ATOM 647 C CA . VAL A 1 82 ? 28.675 -2.194 -17.111 1.00 81.88 82 VAL A CA 1
ATOM 648 C C . VAL A 1 82 ? 27.438 -1.420 -17.563 1.00 81.88 82 VAL A C 1
ATOM 650 O O . VAL A 1 82 ? 27.355 -0.196 -17.414 1.00 81.88 82 VAL A O 1
ATOM 653 N N . CYS A 1 83 ? 26.473 -2.118 -18.153 1.00 79.19 83 CYS A N 1
ATOM 654 C CA . CYS A 1 83 ? 25.219 -1.530 -18.591 1.00 79.19 83 CYS A CA 1
ATOM 655 C C . CYS A 1 83 ? 24.248 -1.408 -17.411 1.00 79.19 83 CYS A C 1
ATOM 657 O O . CYS A 1 83 ? 23.371 -2.241 -17.229 1.00 79.19 83 CYS A O 1
ATOM 659 N N . THR A 1 84 ? 24.404 -0.370 -16.595 1.00 76.12 84 THR A N 1
ATOM 660 C CA . THR A 1 84 ? 23.588 -0.169 -15.384 1.00 76.12 84 THR A CA 1
ATOM 661 C C . THR A 1 84 ? 22.241 0.498 -15.651 1.00 76.12 84 THR A C 1
ATOM 663 O O . THR A 1 84 ? 21.356 0.466 -14.802 1.00 76.12 84 THR A O 1
ATOM 666 N N . THR A 1 85 ? 22.050 1.118 -16.819 1.00 72.75 85 THR A N 1
ATOM 667 C CA . THR A 1 85 ? 20.823 1.868 -17.115 1.00 72.75 85 THR A CA 1
ATOM 668 C C . THR A 1 85 ? 19.895 1.051 -18.003 1.00 72.75 85 THR A C 1
ATOM 670 O O . THR A 1 85 ? 20.248 0.744 -19.137 1.00 72.75 85 THR A O 1
ATOM 673 N N . PHE A 1 86 ? 18.694 0.725 -17.532 1.00 73.44 86 PHE A N 1
ATOM 674 C CA . PHE A 1 86 ? 17.695 0.026 -18.341 1.00 73.44 86 PHE A CA 1
ATOM 675 C C . PHE A 1 86 ? 16.863 1.010 -19.180 1.00 73.44 86 PHE A C 1
ATOM 677 O O . PHE A 1 86 ? 16.340 2.005 -18.678 1.00 73.44 86 PHE A O 1
ATOM 684 N N . CYS A 1 87 ? 16.748 0.743 -20.481 1.00 73.00 87 CYS A N 1
ATOM 685 C CA . CYS A 1 87 ? 15.911 1.506 -21.397 1.00 73.00 87 CYS A CA 1
ATOM 686 C C . CYS A 1 87 ? 14.572 0.790 -21.601 1.00 73.00 87 CYS A C 1
ATOM 688 O O . CYS A 1 87 ? 14.502 -0.199 -22.330 1.00 73.00 87 CYS A O 1
ATOM 690 N N . ASN A 1 88 ? 13.485 1.340 -21.058 1.00 63.22 88 ASN A N 1
ATOM 691 C CA . ASN A 1 88 ? 12.152 0.717 -21.105 1.00 63.22 88 ASN A CA 1
ATOM 692 C C . ASN A 1 88 ? 11.581 0.582 -22.525 1.00 63.22 88 ASN A C 1
ATOM 694 O O . ASN A 1 88 ? 10.712 -0.244 -22.776 1.00 63.22 88 ASN A O 1
ATOM 698 N N . ARG A 1 89 ? 12.048 1.396 -23.479 1.00 68.06 89 ARG A N 1
ATOM 699 C CA . ARG A 1 89 ? 11.577 1.319 -24.871 1.00 68.06 89 ARG A CA 1
ATOM 700 C C . ARG A 1 89 ? 12.347 0.303 -25.705 1.00 68.06 89 ARG A C 1
ATOM 702 O O . ARG A 1 89 ? 11.767 -0.294 -26.603 1.00 68.06 89 ARG A O 1
ATOM 709 N N . CYS A 1 90 ? 13.638 0.152 -25.437 1.00 70.06 90 CYS A N 1
ATOM 710 C CA . CYS A 1 90 ? 14.483 -0.818 -26.128 1.00 70.06 90 CYS A CA 1
ATOM 711 C C . CYS A 1 90 ? 14.503 -2.173 -25.410 1.00 70.06 90 CYS A C 1
ATOM 713 O O . CYS A 1 90 ? 15.039 -3.121 -25.967 1.00 70.06 90 CYS A O 1
ATOM 715 N N . LEU A 1 91 ? 13.942 -2.240 -24.194 1.00 70.56 91 LEU A N 1
ATOM 716 C CA . LEU A 1 91 ? 13.995 -3.387 -23.286 1.00 70.56 91 LEU A CA 1
ATOM 717 C C . LEU A 1 91 ? 15.421 -3.927 -23.123 1.00 70.56 91 LEU A C 1
ATOM 719 O O . LEU A 1 91 ? 15.656 -5.130 -23.100 1.00 70.56 91 LEU A O 1
ATOM 723 N N . ALA A 1 92 ? 16.385 -3.009 -23.044 1.00 70.88 92 ALA A N 1
ATOM 724 C CA . ALA A 1 92 ? 17.805 -3.324 -23.039 1.00 70.88 92 ALA A CA 1
ATOM 725 C C . ALA A 1 92 ? 18.556 -2.439 -22.046 1.00 70.88 92 ALA A C 1
ATOM 727 O O . ALA A 1 92 ? 18.254 -1.251 -21.890 1.00 70.88 92 ALA A O 1
ATOM 728 N N . PHE A 1 93 ? 19.562 -3.021 -21.403 1.00 75.31 93 PHE A N 1
ATOM 729 C CA . PHE A 1 93 ? 20.511 -2.296 -20.573 1.00 75.31 93 PHE A CA 1
ATOM 730 C C . PHE A 1 93 ? 21.539 -1.555 -21.442 1.00 75.31 93 PHE A C 1
ATOM 732 O O . PHE A 1 93 ? 22.010 -2.073 -22.452 1.00 75.31 93 PHE A O 1
ATOM 739 N N . THR A 1 94 ? 21.922 -0.348 -21.030 1.00 75.94 94 THR A N 1
ATOM 740 C CA . THR A 1 94 ? 22.945 0.484 -21.673 1.00 75.94 94 THR A CA 1
ATOM 741 C C . THR A 1 94 ? 23.941 1.015 -20.645 1.00 75.94 94 THR A C 1
ATOM 743 O O . THR A 1 94 ? 23.589 1.294 -19.498 1.00 75.94 94 THR A O 1
ATOM 746 N N . CYS A 1 95 ? 25.200 1.178 -21.056 1.00 80.81 95 CYS A N 1
ATOM 747 C CA . CYS A 1 95 ? 26.227 1.823 -20.241 1.00 80.81 95 CYS A CA 1
ATOM 748 C C . CYS A 1 95 ? 26.260 3.333 -20.492 1.00 80.81 95 CYS A C 1
ATOM 750 O O . CYS A 1 95 ? 25.828 3.801 -21.547 1.00 80.81 95 CYS A O 1
ATOM 752 N N . GLU A 1 96 ? 26.830 4.095 -19.559 1.00 81.19 96 GLU A N 1
ATOM 753 C CA . GLU A 1 96 ? 26.880 5.561 -19.616 1.00 81.19 96 GLU A CA 1
ATOM 754 C C . GLU A 1 96 ? 27.546 6.101 -20.898 1.00 81.19 96 GLU A C 1
ATOM 756 O O . GLU A 1 96 ? 27.108 7.103 -21.465 1.00 81.19 96 GLU A O 1
ATOM 761 N N . ALA A 1 97 ? 28.575 5.419 -21.405 1.00 81.81 97 ALA A N 1
ATOM 762 C CA . ALA A 1 97 ? 29.252 5.816 -22.638 1.00 81.81 97 ALA A CA 1
ATOM 763 C C . ALA A 1 97 ? 28.350 5.654 -23.878 1.00 81.81 97 ALA A C 1
ATOM 765 O O . ALA A 1 97 ? 28.325 6.533 -24.740 1.00 81.81 97 ALA A O 1
ATOM 766 N N . CYS A 1 98 ? 27.534 4.593 -23.933 1.00 76.06 98 CYS A N 1
ATOM 767 C CA . CYS A 1 98 ? 26.524 4.411 -24.982 1.00 76.06 98 CYS A CA 1
ATOM 768 C C . CYS A 1 98 ? 25.435 5.490 -24.934 1.00 76.06 98 CYS A C 1
ATOM 770 O O . CYS A 1 98 ? 24.946 5.894 -25.982 1.00 76.06 98 CYS A O 1
ATOM 772 N N . ILE A 1 99 ? 25.088 5.996 -23.745 1.00 73.56 99 ILE A N 1
ATOM 773 C CA . ILE A 1 99 ? 24.117 7.095 -23.590 1.00 73.56 99 ILE A CA 1
ATOM 774 C C . ILE A 1 99 ? 24.642 8.396 -24.212 1.00 73.56 99 ILE A C 1
ATOM 776 O O . ILE A 1 99 ? 23.868 9.184 -24.760 1.00 73.56 99 ILE A O 1
ATOM 780 N N . LYS A 1 100 ? 25.952 8.637 -24.095 1.00 75.50 100 LYS A N 1
ATOM 781 C CA . LYS A 1 100 ? 26.607 9.875 -24.536 1.00 75.50 100 LYS A CA 1
ATOM 782 C C . LYS A 1 100 ? 26.908 9.904 -26.037 1.00 75.50 100 LYS A C 1
ATOM 784 O O . LYS A 1 100 ? 27.093 10.994 -26.573 1.00 75.50 100 LYS A O 1
ATOM 789 N N . MET A 1 101 ? 26.964 8.754 -26.710 1.00 72.56 101 MET A N 1
ATOM 790 C CA . MET A 1 101 ? 27.182 8.696 -28.156 1.00 72.56 101 MET A CA 1
ATOM 791 C C . MET A 1 101 ? 25.876 8.868 -28.936 1.00 72.56 101 MET A C 1
ATOM 793 O O . MET A 1 101 ? 25.000 8.006 -28.913 1.00 72.56 101 MET A O 1
ATOM 797 N N . ASP A 1 102 ? 25.774 9.965 -29.684 1.00 58.72 102 ASP A N 1
ATOM 798 C CA . ASP A 1 102 ? 24.702 10.163 -30.657 1.00 58.72 102 ASP A CA 1
ATOM 799 C C . ASP A 1 102 ? 24.970 9.311 -31.922 1.00 58.72 102 ASP A C 1
ATOM 801 O O . ASP A 1 102 ? 26.066 9.337 -32.481 1.00 58.72 102 ASP A O 1
ATOM 805 N N . GLY A 1 103 ? 23.961 8.569 -32.400 1.00 55.94 103 GLY A N 1
ATOM 806 C CA . GLY A 1 103 ? 23.918 8.045 -33.778 1.00 55.94 103 GLY A CA 1
ATOM 807 C C . GLY A 1 103 ? 24.343 6.591 -34.040 1.00 55.94 103 GLY A C 1
ATOM 808 O O . GLY A 1 103 ? 24.250 6.163 -35.186 1.00 55.94 103 GLY A O 1
ATOM 809 N N . LEU A 1 104 ? 24.767 5.813 -33.035 1.00 55.09 104 LEU A N 1
ATOM 810 C CA . LEU A 1 104 ? 25.212 4.413 -33.229 1.00 55.09 104 LEU A CA 1
ATOM 811 C C . LEU A 1 104 ? 24.165 3.335 -32.893 1.00 55.09 104 LEU A C 1
ATOM 813 O O . LEU A 1 104 ? 24.370 2.172 -33.228 1.00 55.09 104 LEU A O 1
ATOM 817 N N . TRP A 1 105 ? 23.037 3.702 -32.277 1.00 54.28 105 TRP A N 1
ATOM 818 C CA . TRP A 1 105 ? 21.953 2.773 -31.933 1.00 54.28 105 TRP A CA 1
ATOM 819 C C . TRP A 1 105 ? 20.627 3.197 -32.564 1.00 54.28 105 TRP A C 1
ATOM 821 O O . TRP A 1 105 ? 20.344 4.393 -32.658 1.00 54.28 105 TRP A O 1
ATOM 831 N N . ASN A 1 106 ? 19.831 2.197 -32.968 1.00 52.06 106 ASN A N 1
ATOM 832 C CA . ASN A 1 106 ? 18.486 2.321 -33.541 1.00 52.06 106 ASN A CA 1
ATOM 833 C C . ASN A 1 106 ? 17.690 3.453 -32.867 1.00 52.06 106 ASN A C 1
ATOM 835 O O . ASN A 1 106 ? 17.422 3.388 -31.672 1.00 52.06 106 ASN A O 1
ATOM 839 N N . GLU A 1 107 ? 17.349 4.487 -33.639 1.00 53.75 107 GLU A N 1
ATOM 840 C CA . GLU A 1 107 ? 16.460 5.601 -33.281 1.00 53.75 107 GLU A CA 1
ATOM 841 C C . GLU A 1 107 ? 16.563 6.099 -31.817 1.00 53.75 107 GLU A C 1
ATOM 843 O O . GLU A 1 107 ? 15.765 5.751 -30.951 1.00 53.75 107 GLU A O 1
ATOM 848 N N . ASN A 1 108 ? 17.519 6.998 -31.553 1.00 59.53 108 ASN A N 1
ATOM 849 C CA . ASN A 1 108 ? 17.545 7.919 -30.404 1.00 59.53 108 ASN A CA 1
ATOM 850 C C . ASN A 1 108 ? 17.302 7.298 -29.008 1.00 59.53 108 ASN A C 1
ATOM 852 O O . ASN A 1 108 ? 16.495 7.818 -28.227 1.00 59.53 108 ASN A O 1
ATOM 856 N N . CYS A 1 109 ? 18.077 6.274 -28.620 1.00 61.69 109 CYS A N 1
ATOM 857 C CA . CYS A 1 109 ? 18.128 5.770 -27.234 1.00 61.69 109 CYS A CA 1
ATOM 858 C C . CYS A 1 109 ? 18.261 6.890 -26.187 1.00 61.69 109 CYS A C 1
ATOM 860 O O . CYS A 1 109 ? 17.672 6.796 -25.117 1.00 61.69 109 CYS A O 1
ATOM 862 N N . ARG A 1 110 ? 18.938 8.000 -26.504 1.00 63.44 110 ARG A N 1
ATOM 863 C CA . ARG A 1 110 ? 19.016 9.192 -25.644 1.00 63.44 110 ARG A CA 1
ATOM 864 C C . ARG A 1 110 ? 17.642 9.755 -25.248 1.00 63.44 110 ARG A C 1
ATOM 866 O O . ARG A 1 110 ? 17.418 10.071 -24.082 1.00 63.44 110 ARG A O 1
ATOM 873 N N . GLY A 1 111 ? 16.697 9.823 -26.188 1.00 59.47 111 GLY A N 1
ATOM 874 C CA . GLY A 1 111 ? 15.314 10.223 -25.909 1.00 59.47 111 GLY A CA 1
ATOM 875 C C . GLY A 1 111 ? 14.547 9.168 -25.105 1.00 59.47 111 GLY A C 1
ATOM 876 O O . GLY A 1 111 ? 13.724 9.503 -24.255 1.00 59.47 111 GLY A O 1
ATOM 877 N N . HIS A 1 112 ? 14.849 7.886 -25.316 1.00 67.50 112 HIS A N 1
ATOM 878 C CA . HIS A 1 112 ? 14.242 6.784 -24.562 1.00 67.50 112 HIS A CA 1
ATOM 879 C C . HIS A 1 112 ? 14.742 6.717 -23.119 1.00 67.50 112 HIS A C 1
ATOM 881 O O . HIS A 1 112 ? 13.980 6.374 -22.217 1.00 67.50 112 HIS A O 1
ATOM 887 N N . LEU A 1 113 ? 15.995 7.095 -22.890 1.00 65.75 113 LEU A N 1
ATOM 888 C CA . LEU A 1 113 ? 16.595 7.197 -21.568 1.00 65.75 113 LEU A CA 1
ATOM 889 C C . LEU A 1 113 ? 16.018 8.369 -20.790 1.00 65.75 113 LEU A C 1
ATOM 891 O O . LEU A 1 113 ? 15.702 8.203 -19.620 1.00 65.75 113 LEU A O 1
ATOM 895 N N . ALA A 1 114 ? 15.779 9.513 -21.438 1.00 64.94 114 ALA A N 1
ATOM 896 C CA . ALA A 1 114 ? 15.053 10.615 -20.811 1.00 64.94 114 ALA A CA 1
ATOM 897 C C . ALA A 1 114 ? 13.634 10.190 -20.379 1.00 64.94 114 ALA A C 1
ATOM 899 O O . ALA A 1 114 ? 13.215 10.492 -19.262 1.00 64.94 114 ALA A O 1
ATOM 900 N N . ALA A 1 115 ? 12.921 9.431 -21.221 1.00 64.25 115 ALA A N 1
ATOM 901 C CA . ALA A 1 115 ? 11.612 8.870 -20.876 1.00 64.25 115 ALA A CA 1
ATOM 902 C C . ALA A 1 115 ? 11.693 7.815 -19.753 1.00 64.25 115 ALA A C 1
ATOM 904 O O . ALA A 1 115 ? 10.862 7.819 -18.849 1.00 64.25 115 ALA A O 1
ATOM 905 N N . SER A 1 116 ? 12.714 6.952 -19.766 1.00 67.56 116 SER A N 1
ATOM 906 C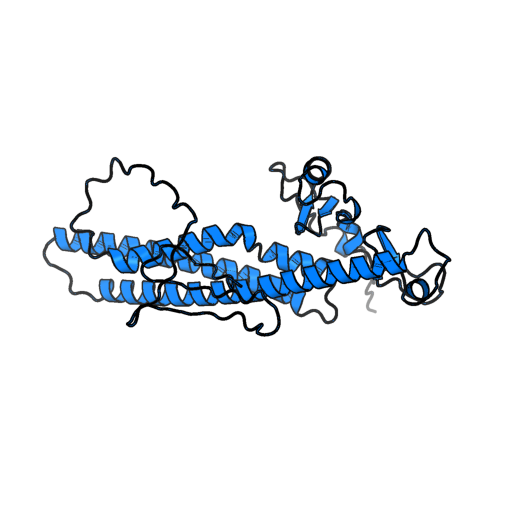 CA . SER A 1 116 ? 12.943 5.934 -18.725 1.00 67.56 116 SER A CA 1
ATOM 907 C C . SER A 1 116 ? 13.316 6.572 -17.385 1.00 67.56 116 SER A C 1
ATOM 909 O O . SER A 1 116 ? 12.789 6.176 -16.354 1.00 67.56 116 SER A O 1
ATOM 911 N N . ALA A 1 117 ? 14.122 7.636 -17.396 1.00 69.50 117 ALA A N 1
ATOM 912 C CA . ALA A 1 117 ? 14.424 8.447 -16.221 1.00 69.50 117 ALA A CA 1
ATOM 913 C C . ALA A 1 117 ? 13.196 9.217 -15.705 1.00 69.50 117 ALA A C 1
ATOM 915 O O . ALA A 1 117 ? 13.092 9.490 -14.511 1.00 69.50 117 ALA A O 1
ATOM 916 N N . GLY A 1 118 ? 12.262 9.592 -16.586 1.00 68.69 118 GLY A N 1
ATOM 917 C CA . GLY A 1 118 ? 10.945 10.107 -16.200 1.00 68.69 118 GLY A CA 1
ATOM 918 C C . GLY A 1 118 ? 10.134 9.057 -15.443 1.00 68.69 118 GLY A C 1
ATOM 919 O O . GLY A 1 118 ? 9.786 9.283 -14.290 1.00 68.69 118 GLY A O 1
ATOM 920 N N . MET A 1 119 ? 9.935 7.881 -16.046 1.00 70.81 119 MET A N 1
ATOM 921 C CA . MET A 1 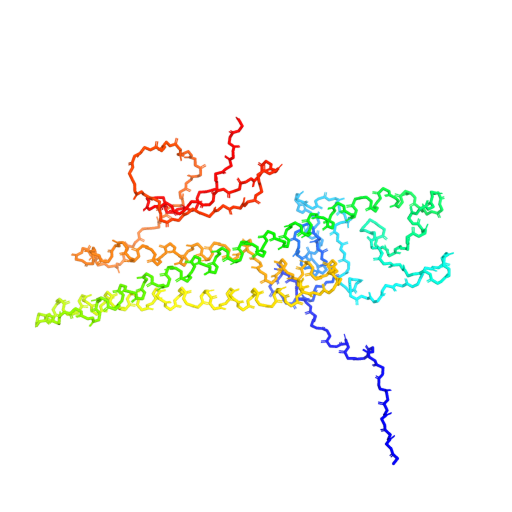119 ? 9.214 6.764 -15.420 1.00 70.81 119 MET A CA 1
ATOM 922 C C . MET A 1 119 ? 9.845 6.317 -14.097 1.00 70.81 119 MET A C 1
ATOM 924 O O . MET A 1 119 ? 9.133 6.051 -13.135 1.00 70.81 119 MET A O 1
ATOM 928 N N . TYR A 1 120 ? 11.176 6.259 -14.028 1.00 75.25 120 TYR A N 1
ATOM 929 C CA . TYR A 1 120 ? 11.885 5.909 -12.802 1.00 75.25 120 TYR A CA 1
ATOM 930 C C . TYR A 1 120 ? 11.641 6.935 -11.693 1.00 75.25 120 TYR A C 1
ATOM 932 O O . TYR A 1 120 ? 11.325 6.552 -10.572 1.00 75.25 120 TYR A O 1
ATOM 940 N N . ARG A 1 121 ? 11.705 8.236 -12.007 1.00 76.06 121 ARG A N 1
ATOM 941 C CA . ARG A 1 121 ? 11.367 9.297 -11.046 1.00 76.06 121 ARG A CA 1
ATOM 942 C C . ARG A 1 121 ? 9.912 9.223 -10.591 1.00 76.06 121 ARG A C 1
ATOM 944 O O . ARG A 1 121 ? 9.656 9.368 -9.402 1.00 76.06 121 ARG A O 1
ATOM 951 N N . GLU A 1 122 ? 8.977 8.963 -11.504 1.00 78.50 122 GLU A N 1
ATOM 952 C CA . GLU A 1 122 ? 7.564 8.762 -11.155 1.00 78.50 122 GLU A CA 1
ATOM 953 C C . GLU A 1 122 ? 7.388 7.571 -10.208 1.00 78.50 122 GLU A C 1
ATOM 955 O O . GLU A 1 122 ? 6.678 7.671 -9.210 1.00 78.50 122 GLU A O 1
ATOM 960 N N . LEU A 1 123 ? 8.062 6.452 -10.477 1.00 80.75 123 LEU A N 1
ATOM 961 C CA . LEU A 1 123 ? 8.018 5.274 -9.618 1.00 80.75 123 LEU A CA 1
ATOM 962 C C . LEU A 1 123 ? 8.664 5.538 -8.248 1.00 80.75 123 LEU A C 1
ATOM 964 O O . LEU A 1 123 ? 8.092 5.162 -7.229 1.00 80.75 123 LEU A O 1
ATOM 968 N N . GLN A 1 124 ? 9.797 6.243 -8.202 1.00 83.88 124 GLN A N 1
ATOM 969 C CA . GLN A 1 124 ? 10.411 6.695 -6.950 1.00 83.88 124 GLN A CA 1
ATOM 970 C C . GLN A 1 124 ? 9.457 7.577 -6.143 1.00 83.88 124 GLN A C 1
ATOM 972 O O . GLN A 1 124 ? 9.331 7.408 -4.931 1.00 83.88 124 GLN A O 1
ATOM 977 N N . GLN A 1 125 ? 8.771 8.515 -6.800 1.00 86.50 125 GLN A N 1
ATOM 978 C CA . GLN A 1 125 ? 7.783 9.370 -6.150 1.00 86.50 125 GLN A CA 1
ATOM 979 C C . GLN A 1 125 ? 6.608 8.543 -5.618 1.00 86.50 125 GLN A C 1
ATOM 981 O O . GLN A 1 125 ? 6.208 8.739 -4.473 1.00 86.50 125 GLN A O 1
ATOM 986 N N . LYS A 1 126 ? 6.106 7.573 -6.394 1.00 85.38 126 LYS A N 1
ATOM 987 C CA . LYS A 1 126 ? 5.056 6.644 -5.947 1.00 85.38 126 LYS A CA 1
ATOM 988 C C . LYS A 1 126 ? 5.482 5.828 -4.729 1.00 85.38 126 LYS A C 1
ATOM 990 O O . LYS A 1 126 ? 4.725 5.778 -3.768 1.00 85.38 126 LYS A O 1
ATOM 995 N N . ALA A 1 127 ? 6.677 5.240 -4.737 1.00 86.88 127 ALA A N 1
ATOM 996 C CA . ALA A 1 127 ? 7.200 4.471 -3.607 1.00 86.88 127 ALA A CA 1
ATOM 997 C C . ALA A 1 127 ? 7.330 5.342 -2.347 1.00 86.88 127 ALA A C 1
ATOM 999 O O . ALA A 1 127 ? 6.842 4.973 -1.280 1.00 86.88 127 ALA A O 1
ATOM 1000 N N . LYS A 1 128 ? 7.885 6.555 -2.480 1.00 88.56 128 LYS A N 1
ATOM 1001 C CA . LYS A 1 128 ? 7.974 7.525 -1.375 1.00 88.56 128 LYS A CA 1
ATOM 1002 C C . LYS A 1 128 ? 6.603 7.930 -0.840 1.00 88.56 128 LYS A C 1
ATOM 1004 O O . LYS A 1 128 ? 6.417 7.999 0.372 1.00 88.56 128 LYS A O 1
ATOM 1009 N N . MET A 1 129 ? 5.646 8.204 -1.726 1.00 87.88 129 MET A N 1
ATOM 1010 C CA . MET A 1 129 ? 4.271 8.520 -1.337 1.00 87.88 129 MET A CA 1
ATOM 1011 C C . MET A 1 129 ? 3.612 7.349 -0.612 1.00 87.88 129 MET A C 1
ATOM 1013 O O . MET A 1 129 ? 2.995 7.572 0.424 1.00 87.88 129 MET A O 1
ATOM 1017 N N . ALA A 1 130 ? 3.782 6.122 -1.111 1.00 88.00 130 ALA A N 1
ATOM 1018 C CA . ALA A 1 130 ? 3.257 4.927 -0.466 1.00 88.00 130 ALA A CA 1
ATOM 1019 C C . ALA A 1 130 ? 3.858 4.751 0.937 1.00 88.00 130 ALA A C 1
ATOM 1021 O O . ALA A 1 130 ? 3.122 4.570 1.900 1.00 88.00 130 ALA A O 1
ATOM 1022 N N . ASN A 1 131 ? 5.175 4.921 1.089 1.00 90.88 131 ASN A N 1
ATOM 1023 C CA . ASN A 1 131 ? 5.840 4.874 2.394 1.00 90.88 131 ASN A CA 1
ATOM 1024 C C . ASN A 1 131 ? 5.287 5.917 3.379 1.00 90.88 131 ASN A C 1
ATOM 1026 O O . ASN A 1 131 ? 5.012 5.593 4.536 1.00 90.88 131 ASN A O 1
ATOM 1030 N N . ARG A 1 132 ? 5.090 7.163 2.930 1.00 89.81 132 ARG A N 1
ATOM 1031 C CA . ARG A 1 132 ? 4.499 8.230 3.759 1.00 89.81 132 ARG A CA 1
ATOM 1032 C C . ARG A 1 132 ? 3.047 7.927 4.135 1.00 89.81 132 ARG A C 1
ATOM 1034 O O . ARG A 1 132 ? 2.668 8.109 5.288 1.00 89.81 132 ARG A O 1
ATOM 1041 N N . GLU A 1 133 ? 2.243 7.465 3.182 1.00 89.94 133 GLU A N 1
ATOM 1042 C CA . GLU A 1 133 ? 0.836 7.126 3.416 1.00 89.94 133 GLU A CA 1
ATOM 1043 C C . GLU A 1 133 ? 0.701 5.923 4.368 1.00 89.94 133 GLU A C 1
ATOM 1045 O O . GLU A 1 133 ? -0.152 5.942 5.254 1.00 89.94 133 GLU A O 1
ATOM 1050 N N . ALA A 1 134 ? 1.583 4.923 4.275 1.00 91.81 134 ALA A N 1
ATOM 1051 C CA . ALA A 1 134 ? 1.629 3.808 5.220 1.00 91.81 134 ALA A CA 1
ATOM 1052 C C . ALA A 1 134 ? 1.910 4.285 6.654 1.00 91.81 134 ALA A C 1
ATOM 1054 O O . ALA A 1 134 ? 1.200 3.892 7.576 1.00 91.81 134 ALA A O 1
ATOM 1055 N N . LEU A 1 135 ? 2.888 5.180 6.849 1.00 92.00 135 LEU A N 1
ATOM 1056 C CA . LEU A 1 135 ? 3.172 5.769 8.166 1.00 92.00 135 LEU A CA 1
ATOM 1057 C C . LEU A 1 135 ? 1.965 6.526 8.731 1.00 92.00 135 LEU A C 1
ATOM 1059 O O . LEU A 1 135 ? 1.619 6.342 9.897 1.00 92.00 135 LEU A O 1
ATOM 1063 N N . PHE A 1 136 ? 1.291 7.321 7.896 1.00 91.50 136 PHE A N 1
ATOM 1064 C CA . PHE A 1 136 ? 0.062 8.018 8.279 1.00 91.50 136 PHE A CA 1
ATOM 1065 C C . PHE A 1 136 ? -1.020 7.045 8.771 1.00 91.50 136 PHE A C 1
ATOM 1067 O O . PHE A 1 136 ? -1.650 7.272 9.809 1.00 91.50 136 PHE A O 1
ATOM 1074 N N . TRP A 1 137 ? -1.239 5.946 8.046 1.00 91.88 137 TRP A N 1
ATOM 1075 C CA . TRP A 1 137 ? -2.224 4.940 8.430 1.00 91.88 137 TRP A CA 1
ATOM 1076 C C . TRP A 1 137 ? -1.839 4.203 9.711 1.00 91.88 137 TRP A C 1
ATOM 1078 O O . TRP A 1 137 ? -2.704 3.985 10.557 1.00 91.88 137 TRP A O 1
ATOM 1088 N N . ILE A 1 138 ? -0.560 3.871 9.892 1.00 93.31 138 ILE A N 1
ATOM 1089 C CA . ILE A 1 138 ? -0.046 3.261 11.125 1.00 93.31 138 ILE A CA 1
ATOM 1090 C C . ILE A 1 138 ? -0.334 4.170 12.326 1.00 93.31 138 ILE A C 1
ATOM 1092 O O . ILE A 1 138 ? -0.925 3.720 13.308 1.00 93.31 138 ILE A O 1
ATOM 1096 N N . GLU A 1 139 ? 0.017 5.455 12.238 1.00 93.12 139 GLU A N 1
ATOM 1097 C CA . GLU A 1 139 ? -0.246 6.432 13.300 1.00 93.12 139 GLU A CA 1
ATOM 1098 C C . GLU A 1 139 ? -1.751 6.567 13.581 1.00 93.12 139 GLU A C 1
ATOM 1100 O O . GLU A 1 139 ? -2.188 6.518 14.733 1.00 93.12 139 GLU A O 1
ATOM 1105 N N . THR A 1 140 ? -2.564 6.659 12.526 1.00 90.06 140 THR A N 1
ATOM 1106 C CA . THR A 1 140 ? -4.027 6.744 12.635 1.00 90.06 140 THR A CA 1
ATOM 1107 C C . THR A 1 140 ? -4.608 5.528 13.356 1.00 90.06 140 THR A C 1
ATOM 1109 O O . THR A 1 140 ? -5.422 5.684 14.267 1.00 90.06 140 THR A O 1
ATOM 1112 N N . LEU A 1 141 ? -4.187 4.316 12.988 1.00 91.31 141 LEU A N 1
ATOM 1113 C CA . LEU A 1 141 ? -4.673 3.084 13.605 1.00 91.31 141 LEU A CA 1
ATOM 1114 C C . LEU A 1 141 ? -4.250 2.981 15.071 1.00 91.31 141 LEU A C 1
ATOM 1116 O O . LEU A 1 141 ? -5.075 2.597 15.894 1.00 91.31 141 LEU A O 1
ATOM 1120 N N . TYR A 1 142 ? -3.019 3.363 15.422 1.00 93.19 142 TYR A N 1
ATOM 1121 C CA . TYR A 1 142 ? -2.582 3.381 16.821 1.00 93.19 142 TYR A CA 1
ATOM 1122 C C . TYR A 1 142 ? -3.366 4.388 17.666 1.00 93.19 142 TYR A C 1
ATOM 1124 O O . TYR A 1 142 ? -3.780 4.056 18.778 1.00 93.19 142 TYR A O 1
ATOM 1132 N N . ASN A 1 143 ? -3.638 5.579 17.132 1.00 91.50 143 ASN A N 1
ATOM 1133 C CA . ASN A 1 143 ? -4.455 6.581 17.817 1.00 91.50 143 ASN A CA 1
ATOM 1134 C C . ASN A 1 143 ? -5.887 6.076 18.048 1.00 91.50 143 ASN A C 1
ATOM 1136 O O . ASN A 1 143 ? -6.400 6.137 19.165 1.00 91.50 143 ASN A O 1
ATOM 1140 N N . VAL A 1 144 ? -6.520 5.512 17.012 1.00 88.94 144 VAL A N 1
ATOM 1141 C CA . VAL A 1 144 ? -7.865 4.925 17.126 1.00 88.94 144 VAL A CA 1
ATOM 1142 C C . VAL A 1 144 ? -7.861 3.746 18.097 1.00 88.94 144 VAL A C 1
ATOM 1144 O O . VAL A 1 144 ? -8.763 3.641 18.923 1.00 88.94 144 VAL A O 1
ATOM 1147 N N . GLN A 1 145 ? -6.848 2.879 18.052 1.00 92.88 145 GLN A N 1
ATOM 1148 C CA . GLN A 1 145 ? -6.715 1.764 18.988 1.00 92.88 145 GLN A CA 1
ATOM 1149 C C . GLN A 1 145 ? -6.664 2.265 20.435 1.00 92.88 145 GLN A C 1
ATOM 1151 O O . GLN A 1 145 ? -7.398 1.743 21.272 1.00 92.88 145 GLN A O 1
ATOM 1156 N N . GLY A 1 146 ? -5.855 3.292 20.717 1.00 90.69 146 GLY A N 1
ATOM 1157 C CA . GLY A 1 146 ? -5.753 3.896 22.046 1.00 90.69 146 GLY A CA 1
ATOM 1158 C C . GLY A 1 146 ? -7.091 4.437 22.554 1.00 90.69 146 GLY A C 1
ATOM 1159 O O . GLY A 1 146 ? -7.469 4.165 23.694 1.00 90.69 146 GLY A O 1
ATOM 1160 N N . ASP A 1 147 ? -7.850 5.124 21.698 1.00 89.69 147 ASP A N 1
ATOM 1161 C CA . ASP A 1 147 ? -9.186 5.632 22.035 1.00 89.69 147 ASP A CA 1
ATOM 1162 C C . ASP A 1 147 ? -10.185 4.502 22.344 1.00 89.69 147 ASP A C 1
ATOM 1164 O O . ASP A 1 147 ? -10.926 4.566 23.330 1.00 89.69 147 ASP A O 1
ATOM 1168 N N . VAL A 1 148 ? -10.211 3.450 21.517 1.00 88.31 148 VAL A N 1
ATOM 1169 C CA . VAL A 1 148 ? -11.104 2.291 21.698 1.00 88.31 148 VAL A CA 1
ATOM 1170 C C . VAL A 1 148 ? -10.732 1.512 22.965 1.00 88.31 148 VAL A C 1
ATOM 1172 O O . VAL A 1 148 ? -11.619 1.124 23.727 1.00 88.31 148 VAL A O 1
ATOM 1175 N N . GLU A 1 149 ? -9.441 1.325 23.245 1.00 92.44 149 GLU A N 1
ATOM 1176 C CA . GLU A 1 149 ? -8.955 0.656 24.459 1.00 92.44 149 GLU A CA 1
ATOM 1177 C C . GLU A 1 149 ? -9.248 1.465 25.728 1.00 92.44 149 GLU A C 1
ATOM 1179 O O . GLU A 1 149 ? -9.693 0.891 26.726 1.00 92.44 149 GLU A O 1
ATOM 1184 N N . ALA A 1 150 ? -9.068 2.789 25.693 1.00 91.12 150 ALA A N 1
ATOM 1185 C CA . ALA A 1 150 ? -9.434 3.668 26.801 1.00 91.12 150 ALA A CA 1
ATOM 1186 C C . ALA A 1 150 ? -10.933 3.563 27.109 1.00 91.12 150 ALA A C 1
ATOM 1188 O O . ALA A 1 150 ? -11.323 3.374 28.262 1.00 91.12 150 ALA A O 1
ATOM 1189 N N . ARG A 1 151 ? -11.775 3.582 26.070 1.00 88.94 151 ARG A N 1
ATOM 1190 C CA . ARG A 1 151 ? -13.225 3.462 26.231 1.00 88.94 151 ARG A CA 1
ATOM 1191 C C . ARG A 1 151 ? -13.650 2.083 26.738 1.00 88.94 151 ARG A C 1
ATOM 1193 O O . ARG A 1 151 ? -14.514 1.989 27.607 1.00 88.94 151 ARG A O 1
ATOM 1200 N N . LEU A 1 152 ? -13.027 1.013 26.246 1.00 90.50 152 LEU A N 1
ATOM 1201 C CA . LEU A 1 152 ? -13.248 -0.347 26.743 1.00 90.50 152 LEU A CA 1
ATOM 1202 C C . LEU A 1 152 ? -12.896 -0.465 28.232 1.00 90.50 152 LEU A C 1
ATOM 1204 O O . LEU A 1 152 ? -13.629 -1.104 28.989 1.00 90.50 152 LEU A O 1
ATOM 1208 N N . LYS A 1 153 ? -11.800 0.170 28.658 1.00 91.81 153 LYS A N 1
ATOM 1209 C CA . LYS A 1 153 ? -11.392 0.211 30.062 1.00 91.81 153 LYS A CA 1
ATOM 1210 C C . LYS A 1 153 ? -12.417 0.941 30.931 1.00 91.81 153 LYS A C 1
ATOM 1212 O O . LYS A 1 153 ? -12.788 0.419 31.974 1.00 91.81 153 LYS A O 1
ATOM 1217 N N . GLU A 1 154 ? -12.939 2.079 30.478 1.00 89.94 154 GLU A N 1
ATOM 1218 C CA . GLU A 1 154 ? -14.011 2.795 31.187 1.00 89.94 154 GLU A CA 1
ATOM 1219 C C . GLU A 1 154 ? -15.262 1.924 31.395 1.00 89.94 154 GLU A C 1
ATOM 1221 O O . GLU A 1 154 ? -15.874 1.981 32.459 1.00 89.94 154 GLU A O 1
ATOM 1226 N N . PHE A 1 155 ? -15.628 1.083 30.418 1.00 85.56 155 PHE A N 1
ATOM 1227 C CA . PHE A 1 155 ? -16.727 0.122 30.580 1.00 85.56 155 PHE A CA 1
ATOM 1228 C C . PHE A 1 155 ? -16.399 -1.009 31.554 1.00 85.56 155 PHE A C 1
ATOM 1230 O O . PHE A 1 155 ? -17.278 -1.441 32.297 1.00 85.56 155 PHE A O 1
ATOM 1237 N N . ALA A 1 156 ? -15.158 -1.495 31.553 1.00 88.31 156 ALA A N 1
ATOM 1238 C CA . ALA A 1 156 ? -14.720 -2.547 32.466 1.00 88.31 156 ALA A CA 1
ATOM 1239 C C . ALA A 1 156 ? -14.652 -2.064 33.926 1.00 88.31 156 ALA A C 1
ATOM 1241 O O . ALA A 1 156 ? -14.966 -2.831 34.837 1.00 88.31 156 ALA A O 1
ATOM 1242 N N . ASP A 1 157 ? -14.276 -0.799 34.127 1.00 91.00 157 ASP A N 1
ATOM 1243 C CA . ASP A 1 157 ? -14.155 -0.154 35.437 1.00 91.00 157 ASP A CA 1
ATOM 1244 C C . ASP A 1 157 ? -15.501 0.401 35.952 1.00 91.00 157 ASP A C 1
ATOM 1246 O O . ASP A 1 157 ? -15.609 0.795 37.117 1.00 91.00 157 ASP A O 1
ATOM 1250 N N . ALA A 1 158 ? -16.540 0.440 35.109 1.00 88.44 158 ALA A N 1
ATOM 1251 C CA . ALA A 1 158 ? -17.858 0.923 35.496 1.00 88.44 158 ALA A CA 1
ATOM 1252 C C . ALA A 1 158 ? -18.467 0.050 36.616 1.00 88.44 158 ALA A C 1
ATOM 1254 O O . ALA A 1 158 ? -18.366 -1.183 36.571 1.00 88.44 158 ALA A O 1
ATOM 1255 N N . PRO A 1 159 ? -19.144 0.655 37.613 1.00 89.81 159 PRO A N 1
ATOM 1256 C CA . PRO A 1 159 ? -19.859 -0.099 38.633 1.00 89.81 159 PRO A CA 1
ATOM 1257 C C . PRO A 1 159 ? -20.839 -1.076 37.983 1.00 89.81 159 PRO A C 1
ATOM 1259 O O . PRO A 1 159 ? -21.614 -0.699 37.103 1.00 89.81 159 PRO A O 1
ATOM 1262 N N . ARG A 1 160 ? -20.814 -2.338 38.418 1.00 88.38 160 ARG A N 1
ATOM 1263 C CA . ARG A 1 160 ? -21.765 -3.335 37.921 1.00 88.38 160 ARG A CA 1
ATOM 1264 C C . ARG A 1 160 ? -23.165 -2.970 38.405 1.00 88.38 160 ARG A C 1
ATOM 1266 O O . ARG A 1 160 ? -23.358 -2.729 39.592 1.00 88.38 160 ARG A O 1
ATOM 1273 N N . SER A 1 161 ? -24.116 -2.926 37.476 1.00 88.50 161 SER A N 1
ATOM 1274 C CA . SER A 1 161 ? -25.532 -2.801 37.814 1.00 88.50 161 SER A CA 1
ATOM 1275 C C . SER A 1 161 ? -26.034 -4.120 38.396 1.00 88.50 161 SER A C 1
ATOM 1277 O O . SER A 1 161 ? -25.741 -5.183 37.844 1.00 88.50 161 SER A O 1
ATOM 1279 N N . ASP A 1 162 ? -26.812 -4.045 39.474 1.00 92.50 162 ASP A N 1
ATOM 1280 C CA . ASP A 1 162 ? -27.551 -5.194 40.007 1.00 92.50 162 ASP A CA 1
ATOM 1281 C C . ASP A 1 162 ? -28.762 -5.553 39.124 1.00 92.50 162 ASP A C 1
ATOM 1283 O O . ASP A 1 162 ? -29.324 -6.639 39.260 1.00 92.50 162 ASP A O 1
ATOM 1287 N N . ASP A 1 163 ? -29.163 -4.663 38.205 1.00 94.38 163 ASP A N 1
ATOM 1288 C CA . ASP A 1 163 ? -30.206 -4.927 37.213 1.00 94.38 163 ASP A CA 1
ATOM 1289 C C . ASP A 1 163 ? -29.659 -5.827 36.084 1.00 94.38 163 ASP A C 1
ATOM 1291 O O . ASP A 1 163 ? -28.772 -5.398 35.331 1.00 94.38 163 ASP A O 1
ATOM 1295 N N . PRO A 1 164 ? -30.197 -7.053 35.910 1.00 90.94 164 PRO A N 1
ATOM 1296 C CA . PRO A 1 164 ? -29.768 -7.976 34.864 1.00 90.94 164 PRO A CA 1
ATOM 1297 C C . PRO A 1 164 ? -29.863 -7.403 33.444 1.00 90.94 164 PRO A C 1
ATOM 1299 O O . PRO A 1 164 ? -29.047 -7.759 32.593 1.00 90.94 164 PRO A O 1
ATOM 1302 N N . VAL A 1 165 ? -30.834 -6.521 33.175 1.00 90.31 165 VAL A N 1
ATOM 1303 C CA . VAL A 1 165 ? -31.035 -5.925 31.845 1.00 90.31 165 VAL A CA 1
ATOM 1304 C C . VAL A 1 165 ? -29.915 -4.935 31.532 1.00 90.31 165 VAL A C 1
ATOM 1306 O O . VAL A 1 165 ? -29.321 -4.981 30.454 1.00 90.31 165 VAL A O 1
ATOM 1309 N N . GLU A 1 166 ? -29.577 -4.072 32.487 1.00 88.75 166 GLU A N 1
ATOM 1310 C CA . GLU A 1 166 ? -28.474 -3.119 32.342 1.00 88.75 166 GLU A CA 1
ATOM 1311 C C . GLU A 1 166 ? -27.115 -3.827 32.278 1.00 88.75 166 GLU A C 1
ATOM 1313 O O . GLU A 1 166 ? -26.256 -3.451 31.476 1.00 88.75 166 GLU A O 1
ATOM 1318 N N . LEU A 1 167 ? -26.936 -4.910 33.042 1.00 89.00 167 LEU A N 1
ATOM 1319 C CA . LEU A 1 167 ? -25.744 -5.750 32.944 1.00 89.00 167 LEU A CA 1
ATOM 1320 C C . LEU A 1 167 ? -25.607 -6.375 31.547 1.00 89.00 167 LEU A C 1
ATOM 1322 O O . LEU A 1 167 ? -24.525 -6.330 30.961 1.00 89.00 167 LEU A O 1
ATOM 1326 N N . GLN A 1 168 ? -26.691 -6.913 30.981 1.00 89.31 168 GLN A N 1
ATOM 1327 C CA . GLN A 1 168 ? -26.677 -7.484 29.632 1.00 89.31 168 GLN A CA 1
ATOM 1328 C C . GLN A 1 168 ? -26.322 -6.433 28.571 1.00 89.31 168 GLN A C 1
ATOM 1330 O O . GLN A 1 168 ? -25.484 -6.698 27.707 1.00 89.31 168 GLN A O 1
ATOM 1335 N N . LYS A 1 169 ? -26.895 -5.224 28.653 1.00 88.31 169 LYS A N 1
ATOM 1336 C CA . LYS A 1 169 ? -26.538 -4.114 27.753 1.00 88.31 169 LYS A CA 1
ATOM 1337 C C . LYS A 1 169 ? -25.055 -3.769 27.848 1.00 88.31 169 LYS A C 1
ATOM 1339 O O . LYS A 1 169 ? -24.412 -3.569 26.820 1.00 88.31 169 LYS A O 1
ATOM 1344 N N . LEU A 1 170 ? -24.502 -3.698 29.060 1.00 87.50 170 LEU A N 1
ATOM 1345 C CA . LEU A 1 170 ? -23.089 -3.380 29.269 1.00 87.50 170 LEU A CA 1
ATOM 1346 C C . LEU A 1 170 ? -22.169 -4.457 28.677 1.00 87.50 170 LEU A C 1
ATOM 1348 O O . LEU A 1 170 ? -21.191 -4.113 28.016 1.00 87.50 170 LEU A O 1
ATOM 1352 N N . LEU A 1 171 ? -22.521 -5.738 28.821 1.00 89.38 171 LEU A N 1
ATOM 1353 C CA . LEU A 1 171 ? -21.781 -6.847 28.207 1.00 89.38 171 LEU A CA 1
ATOM 1354 C C . LEU A 1 171 ? -21.806 -6.786 26.673 1.00 89.38 171 LEU A C 1
ATOM 1356 O O . LEU A 1 171 ? -20.762 -6.940 26.045 1.00 89.38 171 LEU A O 1
ATOM 1360 N N . MET A 1 172 ? -22.957 -6.483 26.061 1.00 88.50 172 MET A N 1
ATOM 1361 C CA . MET A 1 172 ? -23.044 -6.309 24.602 1.00 88.50 172 MET A CA 1
ATOM 1362 C C . MET A 1 172 ? -22.188 -5.133 24.114 1.00 88.50 172 MET A C 1
ATOM 1364 O O . MET A 1 172 ? -21.493 -5.240 23.105 1.00 88.50 172 MET A O 1
ATOM 1368 N N . LYS A 1 173 ? -22.190 -4.009 24.843 1.00 88.06 173 LYS A N 1
ATOM 1369 C CA . LYS A 1 173 ? -21.319 -2.861 24.542 1.00 88.06 173 LYS A CA 1
ATOM 1370 C C . LYS A 1 173 ? -19.846 -3.252 24.627 1.00 88.06 173 LYS A C 1
ATOM 1372 O O . LYS A 1 173 ? -19.071 -2.917 23.733 1.00 88.06 173 LYS A O 1
ATOM 1377 N N . GLN A 1 174 ? -19.472 -3.983 25.675 1.00 90.25 174 GLN A N 1
ATOM 1378 C CA . GLN A 1 174 ? -18.112 -4.473 25.868 1.00 90.25 174 GLN A CA 1
ATOM 1379 C C . GLN A 1 174 ? -17.671 -5.378 24.710 1.00 90.25 174 GLN A C 1
ATOM 1381 O O . GLN A 1 174 ? -16.578 -5.189 24.183 1.00 90.25 174 GLN A O 1
ATOM 1386 N N . GLU A 1 175 ? -18.522 -6.305 24.266 1.00 91.38 175 GLU A N 1
ATOM 1387 C CA . GLU A 1 175 ? -18.240 -7.192 23.130 1.00 91.38 175 GLU A CA 1
ATOM 1388 C C . GLU A 1 175 ? -17.999 -6.410 21.829 1.00 91.38 175 GLU A C 1
ATOM 1390 O O . GLU A 1 175 ? -17.028 -6.671 21.112 1.00 91.38 175 GLU A O 1
ATOM 1395 N N . VAL A 1 176 ? -18.825 -5.396 21.553 1.00 89.56 176 VAL A N 1
ATOM 1396 C CA . VAL A 1 176 ? -18.661 -4.514 20.386 1.00 89.56 176 VAL A CA 1
ATOM 1397 C C . VAL A 1 176 ? -17.314 -3.786 20.420 1.00 89.56 176 VAL A C 1
ATOM 1399 O O . VAL A 1 176 ? -16.613 -3.753 19.406 1.00 89.56 176 VAL A O 1
ATOM 1402 N N . PHE A 1 177 ? -16.920 -3.245 21.577 1.00 89.50 177 PHE A N 1
ATOM 1403 C CA . PHE A 1 177 ? -15.621 -2.586 21.737 1.00 89.50 177 PHE A CA 1
ATOM 1404 C C . PHE A 1 177 ? -14.452 -3.562 21.607 1.00 89.50 177 PHE A C 1
ATOM 1406 O O . PHE A 1 177 ? -13.485 -3.245 20.923 1.00 89.50 177 PHE A O 1
ATOM 1413 N N . VAL A 1 178 ? -14.547 -4.764 22.183 1.00 92.38 178 VAL A N 1
ATOM 1414 C CA . VAL A 1 178 ? -13.521 -5.808 22.025 1.00 92.38 178 VAL A CA 1
ATOM 1415 C C . VAL A 1 178 ? -13.327 -6.161 20.548 1.00 92.38 178 VAL A C 1
ATOM 1417 O O . VAL A 1 178 ? -12.191 -6.228 20.078 1.00 92.38 178 VAL A O 1
ATOM 1420 N N . ASN A 1 179 ? -14.416 -6.329 19.794 1.00 91.81 179 ASN A N 1
ATOM 1421 C CA . ASN A 1 179 ? -14.354 -6.609 18.360 1.00 91.81 179 ASN A CA 1
ATOM 1422 C C . ASN A 1 179 ? -13.717 -5.448 17.574 1.00 91.81 179 ASN A C 1
ATOM 1424 O O . ASN A 1 179 ? -12.828 -5.671 16.752 1.00 91.81 179 ASN A O 1
ATOM 1428 N N . ALA A 1 180 ? -14.118 -4.203 17.857 1.00 89.31 180 ALA A N 1
ATOM 1429 C CA . ALA A 1 180 ? -13.521 -3.022 17.235 1.00 89.31 180 ALA A CA 1
ATOM 1430 C C . ALA A 1 180 ? -12.013 -2.923 17.528 1.00 89.31 180 ALA A C 1
ATOM 1432 O O . ALA A 1 180 ? -11.226 -2.757 16.596 1.00 89.31 180 ALA A O 1
ATOM 1433 N N . THR A 1 181 ? -11.599 -3.105 18.787 1.00 92.62 181 THR A N 1
ATOM 1434 C CA . THR A 1 181 ? -10.184 -3.107 19.187 1.00 92.62 181 THR A CA 1
ATOM 1435 C C . THR A 1 181 ? -9.397 -4.170 18.435 1.00 92.62 181 THR A C 1
ATOM 1437 O O . THR A 1 181 ? -8.321 -3.879 17.917 1.00 92.62 181 THR A O 1
ATOM 1440 N N . ASN A 1 182 ? -9.919 -5.397 18.355 1.00 93.62 182 ASN A N 1
ATOM 1441 C CA . ASN A 1 182 ? -9.230 -6.492 17.677 1.00 93.62 182 ASN A CA 1
ATOM 1442 C C . ASN A 1 182 ? -9.036 -6.195 16.187 1.00 93.62 182 ASN A C 1
ATOM 1444 O O . ASN A 1 182 ? -7.920 -6.339 15.700 1.00 93.62 182 ASN A O 1
ATOM 1448 N N . LYS A 1 183 ? -10.059 -5.680 15.492 1.00 92.88 183 LYS A N 1
ATOM 1449 C CA . LYS A 1 183 ? -9.946 -5.310 14.071 1.00 92.88 183 LYS A CA 1
ATOM 1450 C C . LYS A 1 183 ? -8.928 -4.201 13.822 1.00 92.88 183 LYS A C 1
ATOM 1452 O O . LYS A 1 183 ? -8.117 -4.312 12.906 1.00 92.88 183 LYS A O 1
ATOM 1457 N N . VAL A 1 184 ? -8.947 -3.141 14.636 1.00 91.31 184 VAL A N 1
ATOM 1458 C CA . VAL A 1 184 ? -7.972 -2.042 14.515 1.00 91.31 184 VAL A CA 1
ATOM 1459 C C . VAL A 1 184 ? -6.556 -2.558 14.777 1.00 91.31 184 VAL A C 1
ATOM 1461 O O . VAL A 1 184 ? -5.640 -2.230 14.028 1.00 91.31 184 VAL A O 1
ATOM 1464 N N . ARG A 1 185 ? -6.385 -3.416 15.789 1.00 94.12 185 ARG A N 1
ATOM 1465 C CA . ARG A 1 185 ? -5.098 -4.026 16.142 1.00 94.12 185 ARG A CA 1
ATOM 1466 C C . ARG A 1 185 ? -4.576 -4.982 15.067 1.00 94.12 185 ARG A C 1
ATOM 1468 O O . ARG A 1 185 ? -3.376 -5.034 14.825 1.00 94.12 185 ARG A O 1
ATOM 1475 N N . GLU A 1 186 ? -5.442 -5.779 14.452 1.00 93.88 186 GLU A N 1
ATOM 1476 C CA . GLU A 1 186 ? -5.062 -6.670 13.350 1.00 93.88 186 GLU A CA 1
ATOM 1477 C C . GLU A 1 186 ? -4.630 -5.865 12.124 1.00 93.88 186 GLU A C 1
ATOM 1479 O O . GLU A 1 186 ? -3.569 -6.135 11.562 1.00 93.88 186 GLU A O 1
ATOM 1484 N N . ALA A 1 187 ? -5.393 -4.827 11.766 1.00 90.44 187 ALA A N 1
ATOM 1485 C CA . ALA A 1 187 ? -5.041 -3.927 10.674 1.00 90.44 187 ALA A CA 1
ATOM 1486 C C . ALA A 1 187 ? -3.715 -3.190 10.934 1.00 90.44 187 ALA A C 1
ATOM 1488 O O . ALA A 1 187 ? -2.878 -3.119 10.035 1.00 90.44 187 ALA A O 1
ATOM 1489 N N . SER A 1 188 ? -3.489 -2.685 12.157 1.00 92.56 188 SER A N 1
ATOM 1490 C CA . SER A 1 188 ? -2.247 -1.983 12.506 1.00 92.56 188 SER A CA 1
ATOM 1491 C C . SER A 1 188 ? -1.038 -2.908 12.442 1.00 92.56 188 SER A C 1
ATOM 1493 O O . SER A 1 188 ? -0.048 -2.567 11.802 1.00 92.56 188 SER A O 1
ATOM 1495 N N . LYS A 1 189 ? -1.132 -4.109 13.025 1.00 93.44 189 LYS A N 1
ATOM 1496 C CA . LYS A 1 189 ? -0.063 -5.117 12.970 1.00 93.44 189 LYS A CA 1
ATOM 1497 C C . LYS A 1 189 ? 0.281 -5.519 11.542 1.00 93.44 189 LYS A C 1
ATOM 1499 O O . LYS A 1 189 ? 1.459 -5.603 11.208 1.00 93.44 189 LYS A O 1
ATOM 1504 N N . HIS A 1 190 ? -0.733 -5.770 10.716 1.00 90.69 190 HIS A N 1
ATOM 1505 C CA . HIS A 1 190 ? -0.518 -6.139 9.323 1.00 90.69 190 HIS A CA 1
ATOM 1506 C C . HIS A 1 190 ? 0.208 -5.025 8.561 1.00 90.69 190 HIS A C 1
ATOM 1508 O O . HIS A 1 190 ? 1.232 -5.285 7.938 1.00 90.69 190 HIS A O 1
ATOM 1514 N N . LEU A 1 191 ? -0.258 -3.777 8.683 1.00 92.12 191 LEU A N 1
ATOM 1515 C CA . LEU A 1 191 ? 0.354 -2.651 7.982 1.00 92.12 191 LEU A CA 1
ATOM 1516 C C . LEU A 1 191 ? 1.776 -2.341 8.474 1.00 92.12 191 LEU A C 1
ATOM 1518 O O . LEU A 1 191 ? 2.635 -2.010 7.661 1.00 92.12 191 LEU A O 1
ATOM 1522 N N . VAL A 1 192 ? 2.046 -2.480 9.777 1.00 94.25 192 VAL A N 1
ATOM 1523 C CA . VAL A 1 192 ? 3.409 -2.371 10.327 1.00 94.25 192 VAL A CA 1
ATOM 1524 C C . VAL A 1 192 ? 4.319 -3.427 9.709 1.00 94.25 192 VAL A C 1
ATOM 1526 O O . VAL A 1 192 ? 5.388 -3.076 9.228 1.00 94.25 192 VAL A O 1
ATOM 1529 N N . SER A 1 193 ? 3.875 -4.684 9.633 1.00 92.31 193 SER A N 1
ATOM 1530 C CA . SER A 1 193 ? 4.661 -5.757 9.014 1.00 92.31 193 SER A CA 1
ATOM 1531 C C . SER A 1 193 ? 4.933 -5.497 7.527 1.00 92.31 193 SER A C 1
ATOM 1533 O O . SER A 1 193 ? 6.069 -5.651 7.083 1.00 92.31 193 SER A O 1
ATOM 1535 N N . CYS A 1 194 ? 3.934 -5.038 6.763 1.00 89.94 194 CYS A N 1
ATOM 1536 C CA . CYS A 1 194 ? 4.139 -4.615 5.375 1.00 89.94 194 CYS A CA 1
ATOM 1537 C C . CYS A 1 194 ? 5.152 -3.466 5.279 1.00 89.94 194 CYS A C 1
ATOM 1539 O O . CYS A 1 194 ? 6.009 -3.463 4.400 1.00 89.94 194 CYS A O 1
ATOM 1541 N N . LYS A 1 195 ? 5.081 -2.489 6.189 1.00 93.62 195 LYS A N 1
ATOM 1542 C CA . LYS A 1 195 ? 5.993 -1.344 6.195 1.00 93.6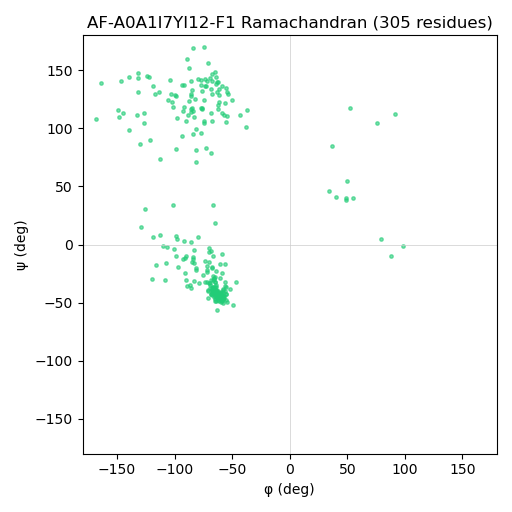2 195 LYS A CA 1
ATOM 1543 C C . LYS A 1 195 ? 7.428 -1.739 6.539 1.00 93.62 195 LYS A C 1
ATOM 1545 O O . LYS A 1 195 ? 8.337 -1.282 5.857 1.00 93.62 195 LYS A O 1
ATOM 1550 N N . GLU A 1 196 ? 7.623 -2.589 7.542 1.00 92.88 196 GLU A N 1
ATOM 1551 C CA . GLU A 1 196 ? 8.937 -3.132 7.904 1.00 92.88 196 GLU A CA 1
ATOM 1552 C C . GLU A 1 196 ? 9.560 -3.875 6.718 1.00 92.88 196 GLU A C 1
ATOM 1554 O O . GLU A 1 196 ? 10.709 -3.618 6.371 1.00 92.88 196 GLU A O 1
ATOM 1559 N N . PHE A 1 197 ? 8.775 -4.706 6.025 1.00 88.56 197 PHE A N 1
ATOM 1560 C CA . PHE A 1 197 ? 9.250 -5.409 4.837 1.00 88.56 197 PHE A CA 1
ATOM 1561 C C . PHE A 1 197 ? 9.580 -4.447 3.685 1.00 88.56 197 PHE A C 1
ATOM 1563 O O . PHE A 1 197 ? 10.587 -4.624 3.011 1.00 88.56 197 PHE A O 1
ATOM 1570 N N . ALA A 1 198 ? 8.787 -3.392 3.473 1.00 89.69 198 ALA A N 1
ATOM 1571 C CA . ALA A 1 198 ? 9.099 -2.357 2.485 1.00 89.69 198 ALA A CA 1
ATOM 1572 C C . ALA A 1 198 ? 10.384 -1.574 2.831 1.00 89.69 198 ALA A C 1
ATOM 1574 O O . ALA A 1 198 ? 11.150 -1.223 1.931 1.00 89.69 198 ALA A O 1
ATOM 1575 N N . ASP A 1 199 ? 10.656 -1.338 4.116 1.00 91.00 199 ASP A N 1
ATOM 1576 C CA . ASP A 1 199 ? 11.864 -0.647 4.578 1.00 91.00 199 ASP A CA 1
ATOM 1577 C C . ASP A 1 199 ? 13.149 -1.434 4.301 1.00 91.00 199 ASP A C 1
ATOM 1579 O O . ASP A 1 199 ? 14.182 -0.822 4.032 1.00 91.00 199 ASP A O 1
ATOM 1583 N N . GLU A 1 200 ? 13.099 -2.769 4.269 1.00 91.12 200 GLU A N 1
ATOM 1584 C CA . GLU A 1 200 ? 14.244 -3.600 3.860 1.00 91.12 200 GLU A CA 1
ATOM 1585 C C . GLU A 1 200 ? 14.693 -3.324 2.412 1.00 91.12 200 GLU A C 1
ATOM 1587 O O . GLU A 1 200 ? 15.871 -3.482 2.076 1.00 91.12 200 GLU A O 1
ATOM 1592 N N . TYR A 1 201 ? 13.771 -2.897 1.544 1.00 87.25 201 TYR A N 1
ATOM 1593 C CA . TYR A 1 201 ? 14.075 -2.496 0.168 1.00 87.25 201 TYR A CA 1
ATOM 1594 C C . TYR A 1 201 ? 14.509 -1.028 0.083 1.00 87.25 201 TYR A C 1
ATOM 1596 O O . TYR A 1 201 ? 15.412 -0.706 -0.688 1.00 87.25 201 TYR A O 1
ATOM 1604 N N . ASP A 1 202 ? 13.902 -0.145 0.882 1.00 87.25 202 ASP A N 1
ATOM 1605 C CA . ASP A 1 202 ? 14.198 1.298 0.884 1.00 87.25 202 ASP A CA 1
ATOM 1606 C C . ASP A 1 202 ? 15.567 1.625 1.515 1.00 87.25 202 ASP A C 1
ATOM 1608 O O . ASP A 1 202 ? 16.173 2.643 1.193 1.00 87.25 202 ASP A O 1
ATOM 1612 N N . GLN A 1 203 ? 16.089 0.755 2.388 1.00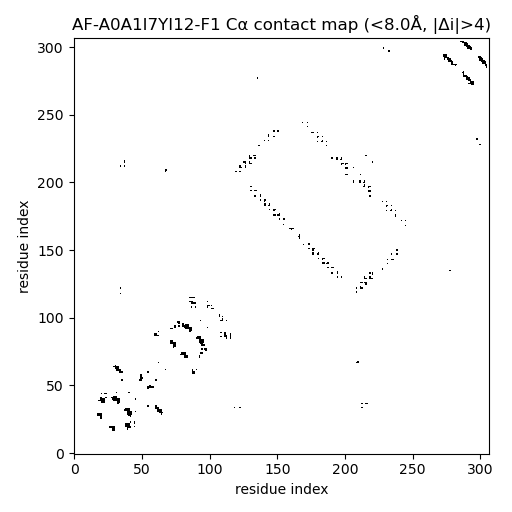 87.88 203 GLN A N 1
ATOM 1613 C CA . GLN A 1 203 ? 17.376 0.943 3.078 1.00 87.88 203 GLN A CA 1
ATOM 1614 C C . GLN A 1 203 ? 18.607 0.454 2.294 1.00 87.88 203 GLN A C 1
ATOM 1616 O O . GLN A 1 203 ? 19.723 0.521 2.810 1.00 87.88 203 GLN A O 1
ATOM 1621 N N . ARG A 1 204 ? 18.445 -0.051 1.066 1.00 84.06 204 ARG A N 1
ATOM 1622 C CA . ARG A 1 204 ? 19.572 -0.523 0.243 1.00 84.06 204 ARG A CA 1
ATOM 1623 C C . ARG A 1 204 ? 20.404 0.655 -0.270 1.00 84.06 204 ARG A C 1
ATOM 1625 O O . ARG A 1 204 ? 19.847 1.662 -0.699 1.00 84.06 204 ARG A O 1
ATOM 1632 N N . ASP A 1 205 ? 21.732 0.498 -0.285 1.00 75.19 205 ASP A N 1
ATOM 1633 C CA . ASP A 1 205 ? 22.677 1.538 -0.738 1.00 75.19 205 ASP A CA 1
ATOM 1634 C C . ASP A 1 205 ? 22.367 2.035 -2.163 1.00 75.19 205 ASP A C 1
ATOM 1636 O O . ASP A 1 205 ? 22.476 3.226 -2.461 1.00 75.19 205 ASP A O 1
ATOM 1640 N N . GLU A 1 206 ? 21.928 1.124 -3.034 1.00 79.50 206 GLU A N 1
ATOM 1641 C CA . GLU A 1 206 ? 21.451 1.416 -4.383 1.00 79.50 206 GLU A CA 1
ATOM 1642 C C . GLU A 1 206 ? 20.055 0.811 -4.577 1.00 79.50 206 GLU A C 1
ATOM 1644 O O . GLU A 1 206 ? 19.903 -0.396 -4.756 1.00 79.50 206 GLU A O 1
ATOM 1649 N N . ILE A 1 207 ? 19.023 1.659 -4.546 1.00 78.69 207 ILE A N 1
ATOM 1650 C CA . ILE A 1 207 ? 17.637 1.237 -4.780 1.00 78.69 207 ILE A CA 1
ATOM 1651 C C . ILE A 1 207 ? 17.429 1.023 -6.283 1.00 78.69 207 ILE A C 1
ATOM 1653 O O . ILE A 1 207 ? 17.534 1.960 -7.080 1.00 78.69 207 ILE A O 1
ATOM 1657 N N . SER A 1 208 ? 17.111 -0.207 -6.677 1.00 79.75 208 SER A N 1
ATOM 1658 C CA . SER A 1 208 ? 16.811 -0.574 -8.061 1.00 79.75 208 SER A CA 1
ATOM 1659 C C . SER A 1 208 ? 15.346 -0.301 -8.439 1.00 79.75 208 SER A C 1
ATOM 1661 O O . SER A 1 208 ? 14.480 -0.058 -7.599 1.00 79.75 208 SER A O 1
ATOM 1663 N N . VAL A 1 209 ? 15.026 -0.391 -9.736 1.00 78.75 209 VAL A N 1
ATOM 1664 C CA . VAL A 1 209 ? 13.630 -0.344 -10.224 1.00 78.75 209 VAL A CA 1
ATOM 1665 C C . VAL A 1 209 ? 12.790 -1.457 -9.589 1.00 78.75 209 VAL A C 1
ATOM 1667 O O . VAL A 1 209 ? 11.635 -1.223 -9.239 1.00 78.75 209 VAL A O 1
ATOM 1670 N N . ALA A 1 210 ? 13.371 -2.649 -9.424 1.00 78.38 210 ALA A N 1
ATOM 1671 C CA . ALA A 1 210 ? 12.706 -3.786 -8.802 1.00 78.38 210 ALA A CA 1
ATOM 1672 C C . ALA A 1 210 ? 12.357 -3.503 -7.337 1.00 78.38 210 ALA A C 1
ATOM 1674 O O . ALA A 1 210 ? 11.232 -3.768 -6.923 1.00 78.38 210 ALA A O 1
ATOM 1675 N N . ASP A 1 211 ? 13.282 -2.900 -6.586 1.00 82.19 211 ASP A N 1
ATOM 1676 C CA . ASP A 1 211 ? 13.067 -2.539 -5.181 1.00 82.19 211 ASP A CA 1
ATOM 1677 C C . ASP A 1 211 ? 11.906 -1.544 -5.038 1.00 82.19 211 ASP A C 1
ATOM 1679 O O . ASP A 1 211 ? 11.013 -1.738 -4.217 1.00 82.19 211 ASP A O 1
ATOM 1683 N N . LEU A 1 212 ? 11.842 -0.520 -5.897 1.00 85.00 212 LEU A N 1
ATOM 1684 C CA . LEU A 1 212 ? 10.734 0.442 -5.881 1.00 85.00 212 LEU A CA 1
ATOM 1685 C C . LEU A 1 212 ? 9.384 -0.196 -6.227 1.00 85.00 212 LEU A C 1
ATOM 1687 O O . LEU A 1 212 ? 8.366 0.154 -5.629 1.00 85.00 212 LEU A O 1
ATOM 1691 N N . LEU A 1 213 ? 9.361 -1.113 -7.200 1.00 83.12 213 LEU A N 1
ATOM 1692 C CA . LEU A 1 213 ? 8.154 -1.868 -7.537 1.00 83.12 213 LEU A CA 1
ATOM 1693 C C . LEU A 1 213 ? 7.712 -2.721 -6.349 1.00 83.12 213 LEU A C 1
ATOM 1695 O O . LEU A 1 213 ? 6.533 -2.695 -6.004 1.00 83.12 213 LEU A O 1
ATOM 1699 N N . LYS A 1 214 ? 8.656 -3.398 -5.685 1.00 84.56 214 LYS A N 1
ATOM 1700 C CA . LYS A 1 214 ? 8.389 -4.175 -4.474 1.00 84.56 214 LYS A CA 1
ATOM 1701 C C . LYS A 1 214 ? 7.810 -3.312 -3.365 1.00 84.56 214 LYS A C 1
ATOM 1703 O O . LYS A 1 214 ? 6.773 -3.683 -2.836 1.00 84.56 214 LYS A O 1
ATOM 1708 N N . ILE A 1 215 ? 8.376 -2.140 -3.077 1.00 86.38 215 ILE A N 1
ATOM 1709 C CA . ILE A 1 215 ? 7.824 -1.216 -2.069 1.00 86.38 215 ILE A CA 1
ATOM 1710 C C . ILE A 1 215 ? 6.356 -0.884 -2.371 1.00 86.38 215 ILE A C 1
ATOM 1712 O O . ILE A 1 215 ? 5.498 -1.005 -1.498 1.00 86.38 215 ILE A O 1
ATOM 1716 N N . VAL A 1 216 ? 6.045 -0.497 -3.613 1.00 86.94 216 VAL A N 1
ATOM 1717 C CA . VAL A 1 216 ? 4.669 -0.141 -3.999 1.00 86.94 216 VAL A CA 1
ATOM 1718 C C . VAL A 1 216 ? 3.728 -1.345 -3.893 1.00 86.94 216 VAL A C 1
ATOM 1720 O O . VAL A 1 216 ? 2.603 -1.188 -3.424 1.00 86.94 216 VAL A O 1
ATOM 1723 N N . GLN A 1 217 ? 4.183 -2.539 -4.279 1.00 85.19 217 GLN A N 1
ATOM 1724 C CA . GLN A 1 217 ? 3.398 -3.775 -4.202 1.00 85.19 217 GLN A CA 1
ATOM 1725 C C . GLN A 1 217 ? 3.185 -4.278 -2.775 1.00 85.19 217 GLN A C 1
ATOM 1727 O O . GLN A 1 217 ? 2.111 -4.769 -2.466 1.00 85.19 217 GLN A O 1
ATOM 1732 N N . ILE A 1 218 ? 4.192 -4.181 -1.908 1.00 85.81 218 ILE A N 1
ATOM 1733 C CA . ILE A 1 218 ? 4.107 -4.633 -0.514 1.00 85.81 218 ILE A CA 1
ATOM 1734 C C . ILE A 1 218 ? 3.106 -3.775 0.257 1.00 85.81 218 ILE A C 1
ATOM 1736 O O . ILE A 1 218 ? 2.343 -4.283 1.077 1.00 85.81 218 ILE A O 1
ATOM 1740 N N . LEU A 1 219 ? 3.127 -2.464 0.009 1.00 87.81 219 LEU A N 1
ATOM 1741 C CA . LEU A 1 219 ? 2.240 -1.530 0.691 1.00 87.81 219 LEU A CA 1
ATOM 1742 C C . LEU A 1 219 ? 0.825 -1.545 0.102 1.00 87.81 219 LEU A C 1
ATOM 1744 O O . LEU A 1 219 ? -0.128 -1.315 0.842 1.00 87.81 219 LEU A O 1
ATOM 1748 N N . ASP A 1 220 ? 0.702 -1.782 -1.208 1.00 86.88 220 ASP A N 1
ATOM 1749 C CA . ASP A 1 220 ? -0.544 -1.894 -1.981 1.00 86.88 220 ASP A CA 1
ATOM 1750 C C . ASP A 1 220 ? -1.679 -0.973 -1.500 1.00 86.88 220 ASP A C 1
ATOM 1752 O O . ASP A 1 220 ? -2.832 -1.371 -1.292 1.00 86.88 220 ASP A O 1
ATOM 1756 N N . LEU A 1 221 ? -1.335 0.293 -1.251 1.00 83.06 221 LEU A N 1
ATOM 1757 C CA . LEU A 1 221 ? -2.249 1.211 -0.577 1.00 83.06 221 LEU A CA 1
ATOM 1758 C C . LEU A 1 221 ? -3.470 1.542 -1.427 1.00 83.06 221 LEU A C 1
ATOM 1760 O O . LEU A 1 221 ? -4.498 1.925 -0.886 1.00 83.06 221 LEU A O 1
ATOM 1764 N N . ASP A 1 222 ? -3.412 1.348 -2.741 1.00 76.94 222 ASP A N 1
ATOM 1765 C CA . ASP A 1 222 ? -4.580 1.562 -3.587 1.00 76.94 222 ASP A CA 1
ATOM 1766 C C . ASP A 1 222 ? -5.685 0.523 -3.353 1.00 76.94 222 ASP A C 1
ATOM 1768 O O . ASP A 1 222 ? -6.857 0.900 -3.391 1.00 76.94 222 ASP A O 1
ATOM 1772 N N . HIS A 1 223 ? -5.347 -0.729 -3.023 1.00 79.88 223 HIS A N 1
ATOM 1773 C CA . HIS A 1 223 ? -6.340 -1.753 -2.679 1.00 79.88 223 HIS A CA 1
ATOM 1774 C C . HIS A 1 223 ? -6.670 -1.771 -1.184 1.00 79.88 223 HIS A C 1
ATOM 1776 O O . HIS A 1 223 ? -7.820 -1.998 -0.800 1.00 79.88 223 HIS A O 1
ATOM 1782 N N . THR A 1 224 ? -5.690 -1.510 -0.315 1.00 82.88 224 THR A N 1
ATOM 1783 C CA . THR A 1 224 ? -5.893 -1.613 1.140 1.00 82.88 224 THR A CA 1
ATOM 1784 C C . THR A 1 224 ? -6.563 -0.379 1.749 1.00 82.88 224 THR A C 1
ATOM 1786 O O . THR A 1 224 ? -7.211 -0.494 2.792 1.00 82.88 224 THR A O 1
ATOM 1789 N N . ARG A 1 225 ? -6.504 0.794 1.100 1.00 85.25 225 ARG A N 1
ATOM 1790 C CA . ARG A 1 225 ? -7.066 2.057 1.621 1.00 85.25 225 ARG A CA 1
ATOM 1791 C C . ARG A 1 225 ? -8.547 1.970 1.980 1.00 85.25 225 ARG A C 1
ATOM 1793 O O . ARG A 1 225 ? -8.938 2.475 3.030 1.00 85.25 225 ARG A O 1
ATOM 1800 N N . ASP A 1 226 ? -9.378 1.333 1.159 1.00 81.50 226 ASP A N 1
ATOM 1801 C CA . ASP A 1 226 ? -10.818 1.215 1.440 1.00 81.50 226 ASP A CA 1
ATOM 1802 C C . ASP A 1 226 ? -11.093 0.327 2.658 1.00 81.50 226 ASP A C 1
ATOM 1804 O O . ASP A 1 226 ? -11.951 0.643 3.487 1.00 81.50 226 ASP A O 1
ATOM 1808 N N . TYR A 1 227 ? -10.312 -0.741 2.816 1.00 86.44 227 TYR A N 1
ATOM 1809 C CA . TYR A 1 227 ? -10.359 -1.593 3.998 1.00 86.44 227 TYR A CA 1
ATOM 1810 C C . TYR A 1 227 ? -9.931 -0.829 5.260 1.00 86.44 227 TYR A C 1
ATOM 1812 O O . TYR A 1 227 ? -10.658 -0.835 6.255 1.00 86.44 227 TYR A O 1
ATOM 1820 N N . LEU A 1 228 ? -8.805 -0.109 5.215 1.00 86.88 228 LEU A N 1
ATOM 1821 C CA . LEU A 1 228 ? -8.310 0.686 6.346 1.00 86.88 228 LEU A CA 1
ATOM 1822 C C . LEU A 1 228 ? -9.306 1.783 6.747 1.00 86.88 228 LEU A C 1
ATOM 1824 O O . LEU A 1 228 ? -9.631 1.933 7.928 1.00 86.88 228 LEU A O 1
ATOM 1828 N N . ASN A 1 229 ? -9.867 2.485 5.758 1.00 85.25 229 ASN A N 1
ATOM 1829 C CA . ASN A 1 229 ? -10.958 3.434 5.957 1.00 85.25 229 ASN A CA 1
ATOM 1830 C C . ASN A 1 229 ? -12.146 2.779 6.665 1.00 85.25 229 ASN A C 1
ATOM 1832 O O . ASN A 1 229 ? -12.667 3.333 7.631 1.00 85.25 229 ASN A O 1
ATOM 1836 N N . ASN A 1 230 ? -12.575 1.600 6.211 1.00 85.38 230 ASN A N 1
ATOM 1837 C CA . ASN A 1 230 ? -13.698 0.881 6.803 1.00 85.38 230 ASN A CA 1
ATOM 1838 C C . ASN A 1 230 ? -13.429 0.501 8.268 1.00 85.38 230 ASN A C 1
ATOM 1840 O O . ASN A 1 230 ? -14.292 0.712 9.120 1.00 85.38 230 ASN A O 1
ATOM 1844 N N . VAL A 1 231 ? -12.229 -0.001 8.576 1.00 85.62 231 VAL A N 1
ATOM 1845 C CA . VAL A 1 231 ? -11.814 -0.344 9.946 1.00 85.62 231 VAL A CA 1
ATOM 1846 C C . VAL A 1 231 ? -11.870 0.885 10.856 1.00 85.62 231 VAL A C 1
ATOM 1848 O O . VAL A 1 231 ? -12.508 0.834 11.910 1.00 85.62 231 VAL A O 1
ATOM 1851 N N . VAL A 1 232 ? -11.280 2.007 10.430 1.00 86.94 232 VAL A N 1
ATOM 1852 C CA . VAL A 1 232 ? -11.264 3.256 11.208 1.00 86.94 232 VAL A CA 1
ATOM 1853 C C . VAL A 1 232 ? -12.670 3.829 11.382 1.00 86.94 232 VAL A C 1
ATOM 1855 O O . VAL A 1 232 ? -13.070 4.136 12.504 1.00 86.94 232 VAL A O 1
ATOM 1858 N N . GLN A 1 233 ? -13.455 3.938 10.308 1.00 87.31 233 GLN A N 1
ATOM 1859 C CA . GLN A 1 233 ? -14.813 4.490 10.368 1.00 87.31 233 GLN A CA 1
ATOM 1860 C C . GLN A 1 233 ? -15.733 3.644 11.250 1.00 87.31 233 GLN A C 1
ATOM 1862 O O . GLN A 1 233 ? -16.503 4.195 12.035 1.00 87.31 233 GLN A O 1
ATOM 1867 N N . ASN A 1 234 ? -15.629 2.315 11.180 1.00 86.50 234 ASN A N 1
ATOM 1868 C CA . ASN A 1 234 ? -16.392 1.434 12.057 1.00 86.50 234 ASN A CA 1
ATOM 1869 C C . ASN A 1 234 ? -15.998 1.622 13.524 1.00 86.50 234 ASN A C 1
ATOM 1871 O O . ASN A 1 234 ? -16.881 1.726 14.370 1.00 86.50 234 ASN A O 1
ATOM 1875 N N . ALA A 1 235 ? -14.702 1.703 13.835 1.00 86.62 235 ALA A N 1
ATOM 1876 C CA . ALA A 1 235 ? -14.233 1.919 15.203 1.00 86.62 235 ALA A CA 1
ATOM 1877 C C . ALA A 1 235 ? -14.701 3.271 15.772 1.00 86.62 235 ALA A C 1
ATOM 1879 O O . ALA A 1 235 ? -15.247 3.322 16.876 1.00 86.62 235 ALA A O 1
ATOM 1880 N N . LEU A 1 236 ? -14.570 4.351 14.995 1.00 86.19 236 LEU A N 1
ATOM 1881 C CA . LEU A 1 236 ? -15.053 5.684 15.371 1.00 86.19 236 LEU A CA 1
ATOM 1882 C C . LEU A 1 236 ? -16.576 5.716 15.541 1.00 86.19 236 LEU A C 1
ATOM 1884 O O . LEU A 1 236 ? -17.085 6.303 16.495 1.00 86.19 236 LEU A O 1
ATOM 1888 N N . TYR A 1 237 ? -17.315 5.029 14.667 1.00 87.94 237 TYR A N 1
ATOM 1889 C CA . TYR A 1 237 ? -18.762 4.911 14.799 1.00 87.94 237 TYR A CA 1
ATOM 1890 C C . TYR A 1 237 ? -19.157 4.269 16.135 1.00 87.94 237 TYR A C 1
ATOM 1892 O O . TYR A 1 237 ? -20.040 4.798 16.812 1.00 87.94 237 TYR A O 1
ATOM 1900 N N . GLN A 1 238 ? -18.483 3.187 16.548 1.00 86.00 238 GLN A N 1
ATOM 1901 C CA . GLN A 1 238 ? -18.741 2.556 17.848 1.00 86.00 238 GLN A CA 1
ATOM 1902 C C . GLN A 1 238 ? -18.380 3.477 19.021 1.00 86.00 238 GLN A C 1
ATOM 1904 O O . GLN A 1 238 ? -19.138 3.559 19.987 1.00 86.00 238 GLN A O 1
ATOM 1909 N N . LEU A 1 239 ? -17.279 4.228 18.926 1.00 82.75 239 LEU A N 1
ATOM 1910 C CA . LEU A 1 239 ? -16.909 5.219 19.943 1.00 82.75 239 LEU A CA 1
ATOM 1911 C C . LEU A 1 239 ? -18.008 6.272 20.159 1.00 82.75 239 LEU A C 1
ATOM 1913 O O . LEU A 1 239 ? -18.347 6.571 21.305 1.00 82.75 239 LEU A O 1
ATOM 1917 N N . ASP A 1 240 ? -18.594 6.790 19.078 1.00 82.31 240 ASP A N 1
ATOM 1918 C CA . ASP A 1 240 ? -19.592 7.863 19.148 1.00 82.31 240 ASP A CA 1
ATOM 1919 C C . ASP A 1 240 ? -21.023 7.363 19.447 1.00 82.31 240 ASP A C 1
ATOM 1921 O O . ASP A 1 240 ? -21.807 8.080 20.073 1.00 82.31 240 ASP A O 1
ATOM 1925 N N . HIS A 1 241 ? -21.398 6.150 19.015 1.00 78.12 241 HIS A N 1
ATOM 1926 C CA . HIS A 1 241 ? -22.807 5.715 18.982 1.00 78.12 241 HIS A CA 1
ATOM 1927 C C . HIS A 1 241 ? -23.191 4.640 20.006 1.00 78.12 241 HIS A C 1
ATOM 1929 O O . HIS A 1 241 ? -24.369 4.296 20.106 1.00 78.12 241 HIS A O 1
ATOM 1935 N N . VAL A 1 242 ? -22.269 4.148 20.838 1.00 68.25 242 VAL A N 1
ATOM 1936 C CA . VAL A 1 242 ? -22.602 3.140 21.867 1.00 68.25 242 VAL A CA 1
ATOM 1937 C C . VAL A 1 242 ? -23.544 3.676 22.973 1.00 68.25 242 VAL A C 1
ATOM 1939 O O . VAL A 1 242 ? -24.160 2.915 23.727 1.00 68.25 242 VAL A O 1
ATOM 1942 N N . HIS A 1 243 ? -23.791 4.984 23.021 1.00 61.91 243 HIS A N 1
ATOM 1943 C CA . HIS A 1 243 ? -24.864 5.554 23.842 1.00 61.91 243 HIS A CA 1
ATOM 1944 C C . HIS A 1 243 ? -26.285 5.242 23.332 1.00 61.91 243 HIS A C 1
ATOM 1946 O O . HIS A 1 243 ? -27.227 5.377 24.100 1.00 61.91 243 HIS A O 1
ATOM 1952 N N . PHE A 1 244 ? -26.455 4.771 22.089 1.00 54.41 244 PHE A N 1
ATOM 1953 C CA . PHE A 1 244 ? -27.768 4.513 21.472 1.00 54.41 244 PHE A CA 1
ATOM 1954 C C . PHE A 1 244 ? -28.224 3.046 21.512 1.00 54.41 244 PHE A C 1
ATOM 1956 O O . PHE A 1 244 ? -29.258 2.711 20.938 1.00 54.41 244 PHE A O 1
ATOM 1963 N N . VAL A 1 245 ? -27.504 2.161 22.211 1.00 52.44 245 VAL A N 1
ATOM 1964 C CA . VAL A 1 245 ? -27.915 0.747 22.378 1.00 52.44 245 VAL A CA 1
ATOM 1965 C C . VAL A 1 245 ? -29.270 0.620 23.095 1.00 52.44 245 VAL A C 1
ATOM 1967 O O . VAL A 1 245 ? -29.945 -0.394 22.958 1.00 52.44 245 VAL A O 1
ATOM 1970 N N . ASP A 1 246 ? -29.734 1.678 23.763 1.00 48.84 246 ASP A N 1
ATOM 1971 C CA . ASP A 1 246 ? -31.083 1.755 24.333 1.00 48.84 246 ASP A CA 1
ATOM 1972 C C . ASP A 1 246 ? -32.210 1.830 23.280 1.00 48.84 246 ASP A C 1
ATOM 1974 O O . ASP A 1 246 ? -33.382 1.779 23.645 1.00 48.84 246 ASP A O 1
ATOM 1978 N N . GLN A 1 247 ? -31.885 1.940 21.984 1.00 46.50 247 GLN A N 1
ATOM 1979 C CA . GLN A 1 247 ? -32.855 2.074 20.889 1.00 46.50 247 GLN A CA 1
ATOM 1980 C C . GLN A 1 247 ? -32.655 1.087 19.730 1.00 46.50 247 GLN A C 1
ATOM 1982 O O . GLN A 1 247 ? -33.227 1.313 18.665 1.00 46.50 247 GLN A O 1
ATOM 1987 N N . LEU A 1 248 ? -31.870 0.011 19.880 1.00 45.31 248 LEU A N 1
ATOM 1988 C CA . LEU A 1 248 ? -31.748 -0.987 18.808 1.00 45.31 248 LEU A CA 1
ATOM 1989 C C . LEU A 1 248 ? -33.137 -1.581 18.490 1.00 45.31 248 LEU A C 1
ATOM 1991 O O . LEU A 1 248 ? -33.699 -2.281 19.336 1.00 45.31 248 LEU A O 1
ATOM 1995 N N . PRO A 1 249 ? -33.710 -1.341 17.292 1.00 41.47 249 PRO A N 1
ATOM 1996 C CA . PRO A 1 249 ? -34.855 -2.113 16.835 1.00 41.47 249 PRO A CA 1
ATOM 1997 C C . PRO A 1 249 ? -34.382 -3.557 16.648 1.00 41.47 249 PRO A C 1
ATOM 1999 O O . PRO A 1 249 ? -33.223 -3.771 16.289 1.00 41.47 249 PRO A O 1
ATOM 2002 N N . ASN A 1 250 ? -35.263 -4.538 16.869 1.00 42.38 250 ASN A N 1
ATOM 2003 C CA . ASN A 1 250 ? -34.998 -5.939 16.532 1.00 42.38 250 ASN A CA 1
ATOM 2004 C C . ASN A 1 250 ? -34.338 -6.019 15.146 1.00 42.38 250 ASN A C 1
ATOM 2006 O O . ASN A 1 250 ? -34.954 -5.683 14.134 1.00 42.38 250 ASN A O 1
ATOM 2010 N N . VAL A 1 251 ? -33.061 -6.405 15.130 1.00 42.06 251 VAL A N 1
ATOM 2011 C CA . VAL A 1 251 ? -32.208 -6.466 13.942 1.00 42.06 251 VAL A CA 1
ATOM 2012 C C . VAL A 1 251 ? -32.658 -7.662 13.111 1.00 42.06 251 VAL A C 1
ATOM 2014 O O . VAL A 1 251 ? -32.122 -8.756 13.252 1.00 42.06 251 VAL A O 1
ATOM 2017 N N . VAL A 1 252 ? -33.696 -7.476 12.300 1.00 40.31 252 VAL A N 1
ATOM 2018 C CA . VAL A 1 252 ? -34.084 -8.462 11.281 1.00 40.31 252 VAL A CA 1
ATOM 2019 C C . VAL A 1 252 ? -34.017 -7.870 9.879 1.00 40.31 252 VAL A C 1
ATOM 2021 O O . VAL A 1 252 ? -33.608 -8.583 8.979 1.00 40.31 252 VAL A O 1
ATOM 2024 N N . ASP A 1 253 ? -34.237 -6.567 9.687 1.00 43.69 253 ASP A N 1
ATOM 2025 C CA . ASP A 1 253 ? -34.161 -5.965 8.351 1.00 43.69 253 ASP A CA 1
ATOM 2026 C C . ASP A 1 253 ? -33.473 -4.597 8.396 1.00 43.69 253 ASP A C 1
ATOM 2028 O O . ASP A 1 253 ? -34.079 -3.576 8.727 1.00 43.69 253 ASP A O 1
ATOM 2032 N N . ALA A 1 254 ? -32.180 -4.563 8.071 1.00 36.06 254 ALA A N 1
ATOM 2033 C CA . ALA A 1 254 ? -31.489 -3.315 7.769 1.00 36.06 254 ALA A CA 1
ATOM 2034 C C . ALA A 1 254 ? -31.566 -3.072 6.249 1.00 36.06 254 ALA A C 1
ATOM 2036 O O . ALA A 1 254 ? -31.044 -3.894 5.495 1.00 36.06 254 ALA A O 1
ATOM 2037 N N . PRO A 1 255 ? -32.191 -1.977 5.776 1.00 38.22 255 PRO A N 1
ATOM 2038 C CA . PRO A 1 255 ? -32.220 -1.667 4.352 1.00 38.22 255 PRO A CA 1
ATOM 2039 C C . PRO A 1 255 ? -30.819 -1.301 3.850 1.00 38.22 255 PRO A C 1
ATOM 2041 O O . PRO A 1 255 ? -30.058 -0.609 4.538 1.00 38.22 255 PRO A O 1
ATOM 2044 N N . GLU A 1 256 ? -30.498 -1.768 2.642 1.00 33.91 256 GLU A N 1
ATOM 2045 C CA . GLU A 1 256 ? -29.273 -1.433 1.914 1.00 33.91 256 GLU A CA 1
ATOM 2046 C C . GLU A 1 256 ? -29.075 0.090 1.879 1.00 33.91 256 GLU A C 1
ATOM 2048 O O . GLU A 1 256 ? -29.956 0.846 1.466 1.00 33.91 256 GLU A O 1
ATOM 2053 N N . ARG A 1 257 ? -27.918 0.558 2.359 1.00 33.69 257 ARG A N 1
ATOM 2054 C CA . ARG A 1 257 ? -27.551 1.978 2.309 1.00 33.69 257 ARG A CA 1
ATOM 2055 C C . ARG A 1 257 ? -26.868 2.275 0.980 1.00 33.69 257 ARG A C 1
ATOM 2057 O O . ARG A 1 257 ? -25.835 1.683 0.681 1.00 33.69 257 ARG A O 1
ATOM 2064 N N . GLU A 1 258 ? -27.414 3.230 0.232 1.00 27.14 258 GLU A N 1
ATOM 2065 C CA . GLU A 1 258 ? -26.782 3.751 -0.981 1.00 27.14 258 GLU A CA 1
ATOM 2066 C C . GLU A 1 258 ? -25.448 4.463 -0.667 1.00 27.14 258 GLU A C 1
ATOM 2068 O O . GLU A 1 258 ? -25.330 5.140 0.364 1.00 27.14 258 GLU A O 1
ATOM 2073 N N . PRO A 1 259 ? -24.434 4.349 -1.547 1.00 27.14 259 PRO A N 1
ATOM 2074 C CA . PRO A 1 259 ? -23.187 5.086 -1.406 1.00 27.14 259 PRO A CA 1
ATOM 2075 C C . PRO A 1 259 ? -23.417 6.588 -1.623 1.00 27.14 259 PRO A C 1
ATOM 2077 O O . PRO A 1 259 ? -24.061 7.000 -2.587 1.00 27.14 259 PRO A O 1
ATOM 2080 N N . LEU A 1 260 ? -22.854 7.419 -0.739 1.00 28.30 260 LEU A N 1
ATOM 2081 C CA . LEU A 1 260 ? -22.910 8.879 -0.858 1.00 28.30 260 LEU A CA 1
ATOM 2082 C C . LEU A 1 260 ? -22.211 9.333 -2.147 1.00 28.30 260 LEU A C 1
ATOM 2084 O O . LEU A 1 260 ? -21.016 9.094 -2.338 1.00 28.30 260 LEU A O 1
ATOM 2088 N N . GLN A 1 261 ? -22.967 9.998 -3.025 1.00 26.56 261 GLN A N 1
ATOM 2089 C CA . GLN A 1 261 ? -22.434 10.580 -4.250 1.00 26.56 261 GLN A CA 1
ATOM 2090 C C . GLN A 1 261 ? -21.525 11.778 -3.955 1.00 26.56 261 GLN A C 1
ATOM 2092 O O . GLN A 1 261 ? -21.723 12.563 -3.028 1.00 26.56 261 GLN A O 1
ATOM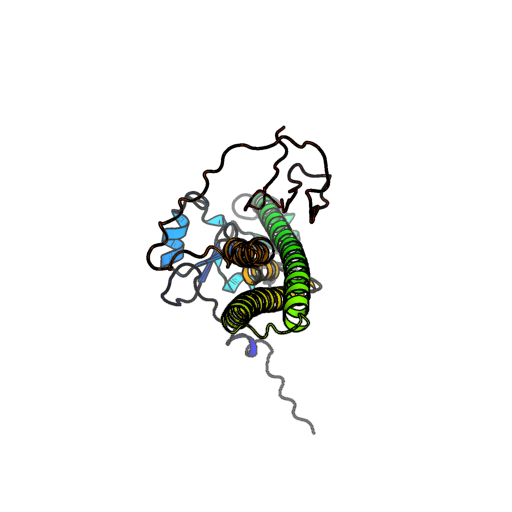 2097 N N . ARG A 1 262 ? -20.485 11.865 -4.780 1.00 29.92 262 ARG A N 1
ATOM 2098 C CA . ARG A 1 262 ? -19.293 12.692 -4.637 1.00 29.92 262 ARG A CA 1
ATOM 2099 C C . ARG A 1 262 ? -19.558 14.122 -5.107 1.00 29.92 262 ARG A C 1
ATOM 2101 O O . ARG A 1 262 ? -19.031 14.492 -6.144 1.00 29.92 262 ARG A O 1
ATOM 2108 N N . GLU A 1 263 ? -20.337 14.931 -4.391 1.00 29.16 263 GLU A N 1
ATOM 2109 C CA . GLU A 1 263 ? -20.461 16.350 -4.759 1.00 29.16 263 GLU A CA 1
ATOM 2110 C C . GLU A 1 263 ? -20.715 17.292 -3.571 1.00 29.16 263 GLU A C 1
ATOM 2112 O O . GLU A 1 263 ? -21.752 17.248 -2.918 1.00 29.16 263 GLU A O 1
ATOM 2117 N N . GLY A 1 264 ? -19.726 18.170 -3.349 1.00 38.59 264 GLY A N 1
ATOM 2118 C CA . GLY A 1 264 ? -19.854 19.490 -2.731 1.00 38.59 264 GLY A CA 1
ATOM 2119 C C . GLY A 1 264 ? -20.041 19.549 -1.217 1.00 38.59 264 GLY A C 1
ATOM 2120 O O . GLY A 1 264 ? -21.158 19.404 -0.748 1.00 38.59 264 GLY A O 1
ATOM 2121 N N . LEU A 1 265 ? -18.991 19.923 -0.470 1.00 30.67 265 LEU A N 1
ATOM 2122 C CA . LEU A 1 265 ? -19.131 20.739 0.749 1.00 30.67 265 LEU A CA 1
ATOM 2123 C C . LEU A 1 265 ? -17.774 21.270 1.246 1.00 30.67 265 LEU A C 1
ATOM 2125 O O . LEU A 1 265 ? -16.967 20.543 1.816 1.00 30.67 265 LEU A O 1
ATOM 2129 N N . LEU A 1 266 ? -17.559 22.576 1.074 1.00 33.25 266 LEU A N 1
ATOM 2130 C CA . LEU A 1 266 ? -16.647 23.376 1.891 1.00 33.25 266 LEU A CA 1
ATOM 2131 C C . LEU A 1 266 ? -17.375 24.655 2.315 1.00 33.25 266 LEU A C 1
ATOM 2133 O O . LEU A 1 266 ? -17.594 25.537 1.492 1.00 33.25 266 LEU A O 1
ATOM 2137 N N . THR A 1 267 ? -17.674 24.773 3.609 1.00 28.55 267 THR A N 1
ATOM 2138 C CA . THR A 1 267 ? -17.716 26.054 4.334 1.00 28.55 267 THR A CA 1
ATOM 2139 C C . THR A 1 267 ? -17.312 25.790 5.781 1.00 28.55 267 THR A C 1
ATOM 2141 O O . THR A 1 267 ? -18.049 25.147 6.526 1.00 28.55 267 THR A O 1
ATOM 2144 N N . PHE A 1 268 ? -16.129 26.270 6.170 1.00 38.22 268 PHE A N 1
ATOM 2145 C CA . PHE A 1 268 ? -15.622 26.204 7.540 1.00 38.22 268 PHE A CA 1
ATOM 2146 C C . PHE A 1 268 ? -16.203 27.348 8.378 1.00 38.22 268 PHE A C 1
ATOM 2148 O O . PHE A 1 268 ? -16.040 28.518 8.036 1.00 38.22 268 PHE A O 1
ATOM 2155 N N . GLY A 1 269 ? -16.832 27.006 9.503 1.00 26.98 269 GLY A N 1
ATOM 2156 C CA . GLY A 1 269 ? -17.288 27.955 10.514 1.00 26.98 269 GLY A CA 1
ATOM 2157 C C . GLY A 1 269 ? -17.152 27.370 11.921 1.00 26.98 269 GLY A C 1
ATOM 2158 O O . GLY A 1 269 ? -17.846 26.419 12.246 1.00 26.98 269 GLY A O 1
ATOM 2159 N N . GLY A 1 270 ? -16.252 27.962 12.717 1.00 34.56 270 GLY A N 1
ATOM 2160 C CA . GLY A 1 270 ? -16.256 28.040 14.188 1.00 34.56 270 GLY A CA 1
ATOM 2161 C C . GLY A 1 270 ? -16.403 26.764 15.039 1.00 34.56 270 GLY A C 1
ATOM 2162 O O . GLY A 1 270 ? -17.483 26.193 15.126 1.00 34.56 270 GLY A O 1
ATOM 2163 N N . ASN A 1 271 ? -15.353 26.493 15.833 1.00 34.25 271 ASN A N 1
ATOM 2164 C CA . ASN A 1 271 ? -15.256 25.649 17.047 1.00 34.25 271 ASN A CA 1
ATOM 2165 C C . ASN A 1 271 ? -14.868 24.164 16.885 1.00 34.25 271 ASN A C 1
ATOM 2167 O O . ASN A 1 271 ? -15.668 23.357 16.448 1.00 34.25 271 ASN A O 1
ATOM 2171 N N . ASN A 1 272 ? -13.674 23.798 17.382 1.00 37.38 272 ASN A N 1
ATOM 2172 C CA . ASN A 1 272 ? -13.277 22.488 17.948 1.00 37.38 272 ASN A CA 1
ATOM 2173 C C . ASN A 1 272 ? -13.786 21.189 17.265 1.00 37.38 272 ASN A C 1
ATOM 2175 O O . ASN A 1 272 ? -14.142 20.237 17.960 1.00 37.38 272 ASN A O 1
ATOM 2179 N N . MET A 1 273 ? -13.818 21.116 15.927 1.00 42.22 273 MET A N 1
ATOM 2180 C CA . MET A 1 273 ? -14.365 19.954 15.188 1.00 42.22 273 MET A CA 1
ATOM 2181 C C . MET A 1 273 ? -13.323 19.045 14.507 1.00 42.22 273 MET A C 1
ATOM 2183 O O . MET A 1 273 ? -13.699 18.029 13.931 1.00 42.22 273 MET A O 1
ATOM 2187 N N . LEU A 1 274 ? -12.028 19.364 14.586 1.00 40.69 274 LEU A N 1
ATOM 2188 C CA . LEU A 1 274 ? -10.947 18.592 13.958 1.00 40.69 274 LEU A CA 1
ATOM 2189 C C . LEU A 1 274 ? -10.223 17.739 15.005 1.00 40.69 274 LEU A C 1
ATOM 2191 O O . LEU A 1 274 ? -9.716 18.288 15.981 1.00 40.69 274 LEU A O 1
ATOM 2195 N N . ARG A 1 275 ? -10.166 16.412 14.809 1.00 39.25 275 ARG A N 1
ATOM 2196 C CA . ARG A 1 275 ? -9.393 15.504 15.685 1.00 39.25 275 ARG A CA 1
ATOM 2197 C C . ARG A 1 275 ? -7.954 15.286 15.216 1.00 39.25 275 ARG A C 1
ATOM 2199 O O . ARG A 1 275 ? -7.097 15.002 16.040 1.00 39.25 275 ARG A O 1
ATOM 2206 N N . GLY A 1 276 ? -7.685 15.460 13.926 1.00 37.22 276 GLY A N 1
ATOM 2207 C CA . GLY A 1 276 ? -6.347 15.337 13.362 1.00 37.22 276 GLY A CA 1
ATOM 2208 C C . GLY A 1 276 ? -6.282 15.965 11.979 1.00 37.22 276 GLY A C 1
ATOM 2209 O O . GLY A 1 276 ? -7.219 15.848 11.187 1.00 37.22 276 GLY A O 1
ATOM 2210 N N . VAL A 1 277 ? -5.181 16.659 11.717 1.00 37.78 277 VAL A N 1
ATOM 2211 C CA . VAL A 1 277 ? -4.821 17.183 10.402 1.00 37.78 277 VAL A CA 1
ATOM 2212 C C . VAL A 1 277 ? -3.416 16.674 10.124 1.00 37.78 277 VAL A C 1
ATOM 2214 O O . VAL A 1 277 ? -2.487 17.065 10.826 1.00 37.78 277 VAL A O 1
ATOM 2217 N N . ALA A 1 278 ? -3.266 15.794 9.138 1.00 40.25 278 ALA A N 1
ATOM 2218 C CA . ALA A 1 278 ? -1.953 15.389 8.658 1.00 40.25 278 ALA A CA 1
ATOM 2219 C C . ALA A 1 278 ? -1.635 16.175 7.385 1.00 40.25 278 ALA A C 1
ATOM 2221 O O . ALA A 1 278 ? -2.442 16.235 6.452 1.00 40.25 278 ALA A O 1
ATOM 2222 N N . TYR A 1 279 ? -0.461 16.799 7.370 1.00 38.12 279 TYR A N 1
ATOM 2223 C CA . TYR A 1 279 ? 0.062 17.503 6.210 1.00 38.12 279 TYR A CA 1
ATOM 2224 C C . TYR A 1 279 ? 1.052 16.591 5.491 1.00 38.12 279 TYR A C 1
ATOM 2226 O O . TYR A 1 279 ? 1.997 16.090 6.095 1.00 38.12 279 TYR A O 1
ATOM 2234 N N . SER A 1 280 ? 0.867 16.409 4.187 1.00 37.62 280 SER A N 1
ATOM 2235 C CA . SER A 1 280 ? 1.974 16.019 3.319 1.00 37.62 280 SER A CA 1
ATOM 2236 C C . SER A 1 280 ? 2.753 17.291 2.986 1.00 37.62 280 SER A C 1
ATOM 2238 O O . SER A 1 280 ? 2.316 18.064 2.130 1.00 37.62 280 SER A O 1
ATOM 2240 N N . ASP A 1 281 ? 3.868 17.529 3.680 1.00 33.94 281 ASP A N 1
ATOM 2241 C CA . ASP A 1 281 ? 4.753 18.683 3.470 1.00 33.94 281 ASP A CA 1
ATOM 2242 C C . ASP A 1 281 ? 5.475 18.602 2.114 1.00 33.94 281 ASP A C 1
ATOM 2244 O O . ASP A 1 281 ? 6.651 18.267 2.013 1.00 33.94 281 ASP A O 1
ATOM 2248 N N . GLU A 1 282 ? 4.762 18.952 1.046 1.00 40.91 282 GLU A N 1
ATOM 2249 C CA . GLU A 1 282 ? 5.352 19.448 -0.196 1.00 40.91 282 GLU A CA 1
ATOM 2250 C C . GLU A 1 282 ? 4.623 20.741 -0.579 1.00 40.91 282 GLU A C 1
ATOM 2252 O O . GLU A 1 282 ? 3.644 20.764 -1.321 1.00 40.91 282 GLU A O 1
ATOM 2257 N N . LEU A 1 283 ? 5.114 21.848 -0.016 1.00 41.09 283 LEU A N 1
ATOM 2258 C CA . LEU A 1 283 ? 4.713 23.224 -0.340 1.00 41.09 283 LEU A CA 1
ATOM 2259 C C . LEU A 1 283 ? 5.186 23.673 -1.739 1.00 41.09 283 LEU A C 1
ATOM 2261 O O . LEU A 1 283 ? 4.827 24.765 -2.180 1.00 41.09 283 LEU A O 1
ATOM 2265 N N . ALA A 1 284 ? 5.990 22.855 -2.428 1.00 41.78 284 ALA A N 1
ATOM 2266 C CA . ALA A 1 284 ? 6.626 23.205 -3.698 1.00 41.78 284 ALA A CA 1
ATOM 2267 C C . ALA A 1 284 ? 5.882 22.698 -4.949 1.00 41.78 284 ALA A C 1
ATOM 2269 O O . ALA A 1 284 ? 6.078 23.261 -6.024 1.00 41.78 284 ALA A O 1
ATOM 2270 N N . GLU A 1 285 ? 4.996 21.703 -4.835 1.00 43.56 285 GLU A N 1
ATOM 2271 C CA . GLU A 1 285 ? 4.244 21.160 -5.975 1.00 43.56 285 GLU A CA 1
ATOM 2272 C C . GLU A 1 285 ? 2.730 21.240 -5.723 1.00 43.56 285 GLU A C 1
ATOM 2274 O O . GLU A 1 285 ? 2.256 21.110 -4.598 1.00 43.56 285 GLU A O 1
ATOM 2279 N N . GLN A 1 286 ? 1.945 21.489 -6.777 1.00 41.41 286 GLN A N 1
ATOM 2280 C CA . GLN A 1 286 ? 0.500 21.797 -6.745 1.00 41.41 286 GLN A CA 1
ATOM 2281 C C . GLN A 1 286 ? -0.413 20.656 -6.233 1.00 41.41 286 GLN A C 1
ATOM 2283 O O . GLN A 1 286 ? -1.617 20.666 -6.484 1.00 41.41 286 GLN A O 1
ATOM 2288 N N . THR A 1 287 ? 0.124 19.663 -5.526 1.00 38.69 287 THR A N 1
ATOM 2289 C CA . THR A 1 287 ? -0.591 18.455 -5.095 1.00 38.69 287 THR A CA 1
ATOM 2290 C C . THR A 1 287 ? -0.503 18.202 -3.591 1.00 38.69 287 THR A C 1
ATOM 2292 O O . THR A 1 287 ? -0.587 17.058 -3.152 1.00 38.69 287 THR A O 1
ATOM 2295 N N . SER A 1 288 ? -0.400 19.251 -2.771 1.00 38.06 288 SER A N 1
ATOM 2296 C CA . SER A 1 288 ? -0.573 19.104 -1.323 1.00 38.06 288 SER A CA 1
ATOM 2297 C C . SER A 1 288 ? -1.958 18.500 -1.038 1.00 38.06 288 SER A C 1
ATOM 2299 O O . SER A 1 288 ? -2.982 19.133 -1.301 1.00 38.06 288 SER A O 1
ATOM 2301 N N . ARG A 1 289 ? -1.991 17.258 -0.541 1.00 44.19 289 ARG A N 1
ATOM 2302 C CA . ARG A 1 289 ? -3.220 16.578 -0.115 1.00 44.19 289 ARG A CA 1
ATOM 2303 C C . ARG A 1 289 ? -3.413 16.834 1.369 1.00 44.19 289 ARG A C 1
ATOM 2305 O O . ARG A 1 289 ? -2.601 16.410 2.188 1.00 44.19 289 ARG A O 1
ATOM 2312 N N . LEU A 1 290 ? -4.476 17.553 1.704 1.00 41.84 290 LEU A N 1
ATOM 2313 C CA . LEU A 1 290 ? -4.919 17.718 3.080 1.00 41.84 290 LEU A CA 1
ATOM 2314 C C . LEU A 1 290 ? -5.895 16.580 3.379 1.00 41.84 290 LEU A C 1
ATOM 2316 O O . LEU A 1 290 ? -7.016 16.593 2.874 1.00 41.84 290 LEU A O 1
ATOM 2320 N N . MET A 1 291 ? -5.461 15.593 4.164 1.00 48.41 291 MET A N 1
ATOM 2321 C CA . MET A 1 291 ? -6.347 14.538 4.655 1.00 48.41 291 MET A CA 1
ATOM 2322 C C . MET A 1 291 ? -6.965 15.004 5.970 1.00 48.41 291 MET A C 1
ATOM 2324 O O . MET A 1 291 ? -6.280 15.161 6.982 1.00 48.41 291 MET A O 1
ATOM 2328 N N . VAL A 1 292 ? -8.271 15.262 5.933 1.00 49.09 292 VAL A N 1
ATOM 2329 C CA . VAL A 1 292 ? -9.050 15.673 7.103 1.00 49.09 292 VAL A CA 1
ATOM 2330 C C . VAL A 1 292 ? -9.913 14.509 7.564 1.00 49.09 292 VAL A C 1
ATOM 2332 O O . VAL A 1 292 ? -10.728 13.997 6.796 1.00 49.09 292 VAL A O 1
ATOM 2335 N N . VAL A 1 293 ? -9.763 14.130 8.832 1.00 47.31 293 VAL A N 1
ATOM 2336 C CA . VAL A 1 293 ? -10.719 13.265 9.531 1.00 47.31 293 VAL A CA 1
ATOM 2337 C C . VAL A 1 293 ? -11.699 14.181 10.266 1.00 47.31 293 VAL A C 1
ATOM 2339 O O . VAL A 1 293 ? -11.416 14.675 11.360 1.00 47.31 293 VAL A O 1
ATOM 2342 N N . ASP A 1 294 ? -12.825 14.482 9.618 1.00 44.53 294 ASP A N 1
ATOM 2343 C CA . ASP A 1 294 ? -13.913 15.283 10.193 1.00 44.53 294 ASP A CA 1
ATOM 2344 C C . ASP A 1 294 ? -14.856 14.381 11.008 1.00 44.53 294 ASP A C 1
ATOM 2346 O O . ASP A 1 294 ? -15.179 13.260 10.620 1.00 44.53 294 ASP A O 1
ATOM 2350 N N . ARG A 1 295 ? -15.323 14.894 12.148 1.00 40.25 295 ARG A N 1
ATOM 2351 C CA . ARG A 1 295 ? -16.248 14.232 13.072 1.00 40.25 295 ARG A CA 1
ATOM 2352 C C . ARG A 1 295 ? -17.665 14.038 12.505 1.00 40.25 295 ARG A C 1
ATOM 2354 O O . ARG A 1 295 ? -18.425 13.235 13.035 1.00 40.25 295 ARG A O 1
ATOM 2361 N N . ARG A 1 296 ? -18.061 14.787 11.469 1.00 39.03 296 ARG A N 1
ATOM 2362 C CA . ARG A 1 296 ? -19.392 14.699 10.833 1.00 39.03 296 ARG A CA 1
ATOM 2363 C C . ARG A 1 296 ? -19.373 14.060 9.454 1.00 39.03 296 ARG A C 1
ATOM 2365 O O . ARG A 1 296 ? -20.364 13.430 9.081 1.00 39.03 296 ARG A O 1
ATOM 2372 N N . SER A 1 297 ? -18.290 14.204 8.695 1.00 42.72 297 SER A N 1
ATOM 2373 C CA . SER A 1 297 ? -18.192 13.542 7.399 1.00 42.72 297 SER A CA 1
ATOM 2374 C C . SER A 1 297 ? -17.670 12.128 7.615 1.00 42.72 297 SER A C 1
ATOM 2376 O O . SER A 1 297 ? -16.524 11.943 8.011 1.00 42.72 297 SER A O 1
ATOM 2378 N N . ARG A 1 298 ? -18.493 11.117 7.331 1.00 39.56 298 ARG A N 1
ATOM 2379 C CA . ARG A 1 298 ? -18.104 9.692 7.291 1.00 39.56 298 ARG A CA 1
ATOM 2380 C C . ARG A 1 298 ? -17.125 9.381 6.137 1.00 39.56 298 ARG A C 1
ATOM 2382 O O . ARG A 1 298 ? -17.221 8.342 5.495 1.00 39.56 298 ARG A O 1
ATOM 2389 N N . SER A 1 299 ? -16.246 10.320 5.810 1.00 36.31 299 SER A N 1
ATOM 2390 C CA . SER A 1 299 ? -15.382 10.346 4.639 1.00 36.31 299 SER A CA 1
ATOM 2391 C C . SER A 1 299 ? -14.064 11.025 4.982 1.00 36.31 299 SER A C 1
ATOM 2393 O O . SER A 1 299 ? -14.044 12.047 5.665 1.00 36.31 299 SER A O 1
ATOM 2395 N N . VAL A 1 300 ? -12.972 10.487 4.446 1.00 39.88 300 VAL A N 1
ATOM 2396 C CA . VAL A 1 300 ? -11.712 11.218 4.306 1.00 39.88 300 VAL A CA 1
ATOM 2397 C C . VAL A 1 300 ? -11.877 12.168 3.121 1.00 39.88 300 VAL A C 1
ATOM 2399 O O . VAL A 1 300 ? -12.121 11.726 1.997 1.00 39.88 300 VAL A O 1
ATOM 2402 N N . CYS A 1 301 ? -11.798 13.473 3.364 1.00 41.19 301 CYS A N 1
ATOM 2403 C CA . CYS A 1 301 ? -11.917 14.469 2.301 1.00 41.19 301 CYS A CA 1
ATOM 2404 C C . CYS A 1 301 ? -10.548 14.709 1.650 1.00 41.19 301 CYS A C 1
ATOM 2406 O O . CYS A 1 301 ? -9.637 15.202 2.308 1.00 41.19 301 CYS A O 1
ATOM 2408 N N . ASP A 1 302 ? -10.417 14.387 0.358 1.00 38.62 302 ASP A N 1
ATOM 2409 C CA . ASP A 1 302 ? -9.296 14.820 -0.490 1.00 38.62 302 ASP A CA 1
ATOM 2410 C C . ASP A 1 302 ? -9.528 16.288 -0.876 1.00 38.62 302 ASP A C 1
ATOM 2412 O O . ASP A 1 302 ? -10.294 16.590 -1.796 1.00 38.62 302 ASP A O 1
ATOM 2416 N N . ILE A 1 303 ? -8.931 17.224 -0.135 1.00 41.81 303 ILE A N 1
ATOM 2417 C CA . ILE A 1 303 ? -9.008 18.645 -0.489 1.00 41.81 303 ILE A CA 1
ATOM 2418 C C . ILE A 1 303 ? -7.919 18.923 -1.522 1.00 41.81 303 ILE A C 1
ATOM 2420 O O . ILE A 1 303 ? -6.769 19.208 -1.190 1.00 41.81 303 ILE A O 1
ATOM 2424 N N . ARG A 1 304 ? -8.297 18.865 -2.800 1.00 37.09 304 ARG A N 1
ATOM 2425 C CA . ARG A 1 304 ? -7.498 19.453 -3.878 1.00 37.09 304 ARG A CA 1
ATOM 2426 C C . ARG A 1 304 ? -7.654 20.967 -3.814 1.00 37.09 304 ARG 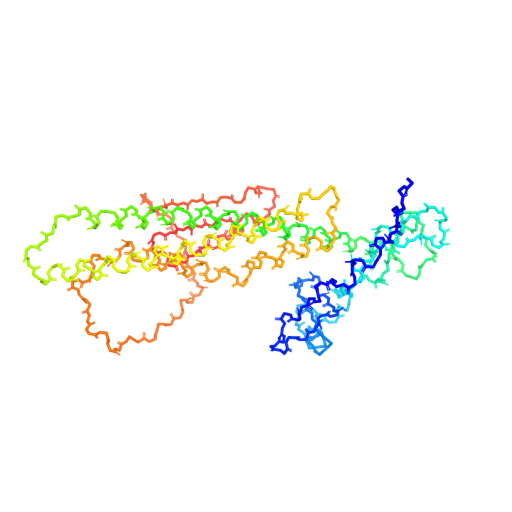A C 1
ATOM 2428 O O . ARG A 1 304 ? -8.774 21.456 -3.666 1.00 37.09 304 ARG A O 1
ATOM 2435 N N . ARG A 1 305 ? -6.559 21.721 -3.960 1.00 34.03 305 ARG A N 1
ATOM 2436 C CA . ARG A 1 305 ? -6.651 23.167 -4.219 1.00 34.03 305 ARG A CA 1
ATOM 2437 C C . ARG A 1 305 ? -7.539 23.373 -5.450 1.00 34.03 305 ARG A C 1
ATOM 2439 O O . ARG A 1 305 ? -7.142 23.020 -6.557 1.00 34.03 305 ARG A O 1
ATOM 2446 N N . LEU A 1 306 ? -8.733 23.926 -5.249 1.00 30.62 306 LEU A N 1
ATOM 2447 C CA . LEU A 1 306 ? -9.455 24.604 -6.317 1.00 30.62 306 LEU A CA 1
ATOM 2448 C C . LEU A 1 306 ? -8.643 25.865 -6.621 1.00 30.62 306 LEU A C 1
ATOM 2450 O O . LEU A 1 306 ? -8.459 26.706 -5.741 1.00 30.62 306 LEU A O 1
ATOM 2454 N N . SER A 1 307 ? -8.060 25.892 -7.817 1.00 32.22 307 SER A N 1
ATOM 2455 C CA . SER A 1 307 ? -7.359 27.040 -8.396 1.00 32.22 307 SER A CA 1
ATOM 2456 C C . SER A 1 307 ? -8.223 28.292 -8.411 1.00 32.22 307 SER A C 1
ATOM 2458 O O . SER A 1 307 ? -9.398 28.148 -8.825 1.00 32.22 307 SER A O 1
#